Protein AF-A0A2G5JZX7-F1 (afdb_monomer_lite)

Foldseek 3Di:
DDDDDDDDDDDDDDDDPPPPPPPPPPPPPPDDKDKDKDKDWAFPVVCCVPVVPRHTDIDIDIDIDPPDDVVNVVVVLVVCCVVCVVVVHHSDDPPRDPPPDPDDDDPPDDDDDDPPPPPPPPQLVPDDDDDLLQVLEPFPAEEEDQQPADFPPPPPSCLSVVLVVLLVVVCVVLVGHYDDPVVLVVGAFSWYKYKYKDQDDPVRQKIKIKIFIWGWDADSVHRVDIDTDTSHMDMDMHDPVCNPQGPSNRVVVRSVVVSVSSCVSHVNDD

Organism: NCBI:txid1889778

Radius of gyration: 34.22 Å; chains: 1; bounding box: 104×75×94 Å

Structure (mmCIF, N/CA/C/O backbone):
data_AF-A0A2G5JZX7-F1
#
_entry.id   AF-A0A2G5JZX7-F1
#
loop_
_atom_site.group_PDB
_atom_site.id
_atom_site.type_symbol
_atom_site.label_atom_id
_atom_site.label_alt_id
_atom_site.label_comp_id
_atom_site.label_asym_id
_atom_site.label_entity_id
_atom_site.label_seq_id
_atom_site.pdbx_PDB_ins_code
_atom_site.Cartn_x
_atom_site.Cartn_y
_atom_site.Cartn_z
_atom_site.occupancy
_atom_site.B_iso_or_equiv
_atom_site.auth_seq_id
_atom_site.auth_comp_id
_atom_site.auth_asym_id
_atom_site.auth_atom_id
_atom_site.pdbx_PDB_model_num
ATOM 1 N N . MET A 1 1 ? -62.233 -50.745 29.155 1.00 38.72 1 MET A N 1
ATOM 2 C CA . MET A 1 1 ? -61.370 -51.870 29.580 1.00 38.72 1 MET A CA 1
ATOM 3 C C . MET A 1 1 ? -60.745 -52.483 28.330 1.00 38.72 1 MET A C 1
ATOM 5 O O . MET A 1 1 ? -61.509 -52.829 27.445 1.00 38.72 1 MET A O 1
ATOM 9 N N . GLY A 1 2 ? -59.402 -52.550 28.268 1.00 38.69 2 GLY A N 1
ATOM 10 C CA . GLY A 1 2 ? -58.569 -53.128 27.183 1.00 38.69 2 GLY A CA 1
ATOM 11 C C . GLY A 1 2 ? -58.472 -52.233 25.939 1.00 38.69 2 GLY A C 1
ATOM 12 O O . GLY A 1 2 ? -59.460 -52.092 25.241 1.00 38.69 2 GLY A O 1
ATOM 13 N N . LEU A 1 3 ? -57.415 -51.474 25.620 1.00 41.97 3 LEU A N 1
ATOM 14 C CA . LEU A 1 3 ? -55.948 -51.619 25.689 1.00 41.97 3 LEU A CA 1
ATOM 15 C C . LEU A 1 3 ? -55.377 -52.697 24.754 1.00 41.97 3 LEU A C 1
ATOM 17 O O . LEU A 1 3 ? -55.324 -53.861 25.129 1.00 41.97 3 LEU A O 1
ATOM 21 N N . THR A 1 4 ? -54.963 -52.282 23.548 1.00 40.34 4 THR A N 1
ATOM 22 C CA . THR A 1 4 ? -53.947 -52.867 22.629 1.00 40.34 4 THR A CA 1
ATOM 23 C C . THR A 1 4 ? -54.068 -52.131 21.277 1.00 40.34 4 THR A C 1
ATOM 25 O O . THR A 1 4 ? -55.171 -51.806 20.869 1.00 40.34 4 THR A O 1
ATOM 28 N N . LEU A 1 5 ? -53.047 -51.800 20.486 1.00 41.41 5 LEU A N 1
ATOM 29 C CA . LEU A 1 5 ? -51.597 -51.803 20.624 1.00 41.41 5 LEU A CA 1
ATOM 30 C C . LEU A 1 5 ? -51.043 -50.939 19.462 1.00 41.41 5 LEU A C 1
ATOM 32 O O . LEU A 1 5 ? -51.438 -51.096 18.311 1.00 41.41 5 LEU A O 1
ATOM 36 N N . LEU A 1 6 ? -50.141 -50.028 19.813 1.00 44.75 6 LEU A N 1
ATOM 37 C CA . LEU A 1 6 ? -49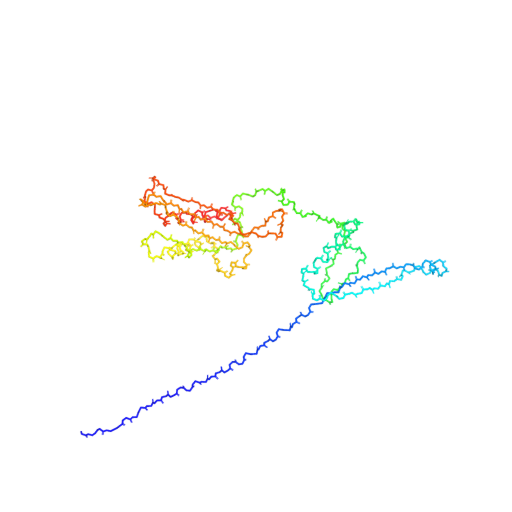.023 -49.449 19.058 1.00 44.75 6 LEU A CA 1
ATOM 38 C C . LEU A 1 6 ? -48.755 -49.964 17.613 1.00 44.75 6 LEU A C 1
ATOM 40 O O . LEU A 1 6 ? -48.405 -51.127 17.418 1.00 44.75 6 LEU A O 1
ATOM 44 N N . LYS A 1 7 ? -48.723 -49.056 16.623 1.00 40.97 7 LYS A N 1
ATOM 45 C CA . LYS A 1 7 ? -47.862 -49.184 15.426 1.00 40.97 7 LYS A CA 1
ATOM 46 C C . LYS A 1 7 ? -47.148 -47.860 15.143 1.00 40.97 7 LYS A C 1
ATOM 48 O O . LYS A 1 7 ? -47.689 -46.944 14.535 1.00 40.97 7 LYS A O 1
ATOM 53 N N . LEU A 1 8 ? -45.916 -47.800 15.635 1.00 43.38 8 LEU A N 1
ATOM 54 C CA . LEU A 1 8 ? -44.914 -46.773 15.385 1.00 43.38 8 LEU A CA 1
ATOM 55 C C . LEU A 1 8 ? -44.320 -47.018 13.984 1.00 43.38 8 LEU A C 1
ATOM 57 O O . LEU A 1 8 ? -43.683 -48.046 13.760 1.00 43.38 8 LEU A O 1
ATOM 61 N N . ILE A 1 9 ? -44.549 -46.116 13.027 1.00 49.56 9 ILE A N 1
ATOM 62 C CA . ILE A 1 9 ? -43.923 -46.182 11.697 1.00 49.56 9 ILE A CA 1
ATOM 63 C C . ILE A 1 9 ? -42.613 -45.393 11.758 1.00 49.56 9 ILE A C 1
ATOM 65 O O . ILE A 1 9 ? -42.601 -44.168 11.674 1.00 49.56 9 ILE A O 1
ATOM 69 N N . ILE A 1 10 ? -41.506 -46.115 11.919 1.00 45.38 10 ILE A N 1
ATOM 70 C CA . ILE A 1 10 ? -40.146 -45.597 11.760 1.00 45.38 10 ILE A CA 1
ATOM 71 C C . ILE A 1 10 ? -39.878 -45.477 10.255 1.00 45.38 10 ILE A C 1
ATOM 73 O O . ILE A 1 10 ? -39.753 -46.482 9.557 1.00 45.38 10 ILE A O 1
ATOM 77 N N . ARG A 1 11 ? -39.800 -44.248 9.734 1.00 46.69 11 ARG A N 1
ATOM 78 C CA . ARG A 1 11 ? -39.238 -43.984 8.402 1.00 46.69 11 ARG A CA 1
ATOM 79 C C . ARG A 1 11 ? -37.716 -43.940 8.522 1.00 46.69 11 ARG A C 1
ATOM 81 O O . ARG A 1 11 ? -37.153 -42.943 8.960 1.00 46.69 11 ARG A O 1
ATOM 88 N N . VAL A 1 12 ? -37.066 -45.033 8.135 1.00 45.09 12 VAL A N 1
ATOM 89 C CA . VAL A 1 12 ? -35.621 -45.088 7.894 1.00 45.09 12 VAL A CA 1
ATOM 90 C C . VAL A 1 12 ? -35.335 -44.303 6.612 1.00 45.09 12 VAL A C 1
ATOM 92 O O . VAL A 1 12 ? -35.710 -44.730 5.523 1.00 45.09 12 VAL A O 1
ATOM 95 N N . VAL A 1 13 ? -34.701 -43.138 6.740 1.00 52.41 13 VAL A N 1
ATOM 96 C CA . VAL A 1 13 ? -34.116 -42.414 5.606 1.00 52.41 13 VAL A CA 1
ATOM 97 C C . VAL A 1 13 ? -32.751 -43.044 5.343 1.00 52.41 13 VAL A C 1
ATOM 99 O O . VAL A 1 13 ? -31.805 -42.840 6.100 1.00 52.41 13 VAL A O 1
ATOM 102 N N . ILE A 1 14 ? -32.672 -43.871 4.302 1.00 53.44 14 ILE A N 1
ATOM 103 C CA . ILE A 1 14 ? -31.417 -44.446 3.813 1.00 53.44 14 ILE A CA 1
ATOM 104 C C . ILE A 1 14 ? -30.626 -43.312 3.157 1.00 53.44 14 ILE A C 1
ATOM 106 O O . ILE A 1 14 ? -31.021 -42.783 2.119 1.00 53.44 14 ILE A O 1
ATOM 110 N N . GLY A 1 15 ? -29.523 -42.925 3.797 1.00 42.56 15 GLY A N 1
ATOM 111 C CA . GLY A 1 15 ? -28.541 -42.004 3.243 1.00 42.56 15 GLY A CA 1
ATOM 112 C C . GLY A 1 15 ? -27.861 -42.621 2.025 1.00 42.56 15 GLY A C 1
ATOM 113 O O . GLY A 1 15 ? -27.106 -43.583 2.146 1.00 42.56 15 GLY A O 1
ATOM 114 N N . GLY A 1 16 ? -28.130 -42.058 0.849 1.00 45.25 16 GLY A N 1
ATOM 115 C CA . GLY A 1 16 ? -27.340 -42.301 -0.349 1.00 45.25 16 GLY A CA 1
ATOM 116 C C . GLY A 1 16 ? -26.002 -41.583 -0.218 1.00 45.25 16 GLY A C 1
ATOM 117 O O . GLY A 1 16 ? -25.929 -40.366 -0.366 1.00 45.25 16 GLY A O 1
ATOM 118 N N . ILE A 1 17 ? -24.947 -42.339 0.078 1.00 53.12 17 ILE A N 1
ATOM 119 C CA . ILE A 1 17 ? -23.563 -41.877 -0.023 1.00 53.12 17 ILE A CA 1
ATOM 120 C C . ILE A 1 17 ? -23.271 -41.694 -1.515 1.00 53.12 17 ILE A C 1
ATOM 122 O O . ILE A 1 17 ? -22.991 -42.653 -2.232 1.00 53.12 17 ILE A O 1
ATOM 126 N N . PHE A 1 18 ? -23.378 -40.458 -1.995 1.00 51.16 18 PHE A N 1
ATOM 127 C CA . PHE A 1 18 ? -22.861 -40.067 -3.300 1.00 51.16 18 PHE A CA 1
ATOM 128 C C . PHE A 1 18 ? -21.335 -39.981 -3.165 1.00 51.16 18 PHE A C 1
ATOM 130 O O . PHE A 1 18 ? -20.793 -38.996 -2.665 1.00 51.16 18 PHE A O 1
ATOM 137 N N . LEU A 1 19 ? -20.634 -41.053 -3.547 1.00 47.72 19 LEU A N 1
ATOM 138 C CA . LEU A 1 19 ? -19.190 -41.009 -3.762 1.00 47.72 19 LEU A CA 1
ATOM 139 C C . LEU A 1 19 ? -18.919 -40.083 -4.956 1.00 47.72 19 LEU A C 1
ATOM 141 O O . LEU A 1 19 ? -18.956 -40.507 -6.108 1.00 47.72 19 LEU A O 1
ATOM 145 N N . CYS A 1 20 ? -18.644 -38.810 -4.676 1.00 48.41 20 CYS A N 1
ATOM 146 C CA . CYS A 1 20 ? -17.943 -37.935 -5.609 1.00 48.41 20 CYS A CA 1
ATOM 147 C C . CYS A 1 20 ? -16.527 -38.490 -5.796 1.00 48.41 20 CYS A C 1
ATOM 149 O O . CYS A 1 20 ? -15.619 -38.189 -5.022 1.00 48.41 20 CYS A O 1
ATOM 151 N N . THR A 1 21 ? -16.329 -39.320 -6.818 1.00 58.94 21 THR A N 1
ATOM 152 C CA . THR A 1 21 ? -14.995 -39.617 -7.334 1.00 58.94 21 THR A CA 1
ATOM 153 C C . THR A 1 21 ? -14.437 -38.329 -7.924 1.00 58.94 21 THR A C 1
ATOM 155 O O . THR A 1 21 ? -14.801 -37.929 -9.030 1.00 58.94 21 THR A O 1
ATOM 158 N N . ALA A 1 22 ? -13.590 -37.648 -7.156 1.00 55.16 22 ALA A N 1
ATOM 159 C CA . ALA A 1 22 ? -12.777 -36.555 -7.651 1.00 55.16 22 ALA A CA 1
ATOM 160 C C . ALA A 1 22 ? -11.874 -37.105 -8.763 1.00 55.16 22 ALA A C 1
ATOM 162 O O . ALA A 1 22 ? -10.918 -37.835 -8.499 1.00 55.16 22 ALA A O 1
ATOM 163 N N . PHE A 1 23 ? -12.189 -36.783 -10.015 1.00 55.75 23 PHE A N 1
ATOM 164 C CA . PHE A 1 23 ? -11.227 -36.916 -11.096 1.00 55.75 23 PHE A CA 1
ATOM 165 C C . PHE A 1 23 ? -10.135 -35.885 -10.825 1.00 55.75 23 PHE A C 1
ATOM 167 O O . PHE A 1 23 ? -10.332 -34.691 -11.035 1.00 55.75 23 PHE A O 1
ATOM 174 N N . ALA A 1 24 ? -9.000 -36.344 -10.301 1.00 53.56 24 ALA A N 1
ATOM 175 C CA . ALA A 1 24 ? -7.784 -35.556 -10.302 1.00 53.56 24 ALA A CA 1
ATOM 176 C C . ALA A 1 24 ? -7.433 -35.287 -11.769 1.00 53.56 24 ALA A C 1
ATOM 178 O O . ALA A 1 24 ? -6.924 -36.163 -12.469 1.00 53.56 24 ALA A O 1
ATOM 179 N N . THR A 1 25 ? -7.750 -34.090 -12.256 1.00 55.84 25 THR A N 1
ATOM 180 C CA . THR A 1 25 ? -7.138 -33.541 -13.461 1.00 55.84 25 THR A CA 1
ATOM 181 C C . THR A 1 25 ? -5.636 -33.535 -13.218 1.00 55.84 25 THR A C 1
ATOM 183 O O . THR A 1 25 ? -5.124 -32.683 -12.494 1.00 55.84 25 THR A O 1
ATOM 186 N N . GLN A 1 26 ? -4.937 -34.532 -13.764 1.00 53.84 26 GLN A N 1
ATOM 187 C CA . GLN A 1 26 ? -3.488 -34.499 -13.887 1.00 53.84 26 GLN A CA 1
ATOM 188 C C . GLN A 1 26 ? -3.170 -33.266 -14.726 1.00 53.84 26 GLN A C 1
ATOM 190 O O . GLN A 1 26 ? -3.395 -33.261 -15.936 1.00 53.84 26 GLN A O 1
ATOM 195 N N . ALA A 1 27 ? -2.720 -32.200 -14.063 1.00 49.50 27 ALA A N 1
ATOM 196 C CA . ALA A 1 27 ? -2.104 -31.073 -14.733 1.00 49.50 27 ALA A CA 1
ATOM 197 C C . ALA A 1 27 ? -1.034 -31.657 -15.658 1.00 49.50 27 ALA A C 1
ATOM 199 O O . ALA A 1 27 ? -0.138 -32.369 -15.195 1.00 49.50 27 ALA A O 1
ATOM 200 N N . GLN A 1 28 ? -1.186 -31.450 -16.968 1.00 54.06 28 GLN A N 1
ATOM 201 C CA . GLN A 1 28 ? -0.139 -31.816 -17.905 1.00 54.06 28 GLN A CA 1
ATOM 202 C C . GLN A 1 28 ? 1.102 -31.054 -17.464 1.00 54.06 28 GLN A C 1
ATOM 204 O O . GLN A 1 28 ? 1.097 -29.828 -17.405 1.00 54.06 28 GLN A O 1
ATOM 209 N N . ASN A 1 29 ? 2.115 -31.801 -17.040 1.00 61.59 29 ASN A N 1
ATOM 210 C CA . ASN A 1 29 ? 3.351 -31.239 -16.541 1.00 61.59 29 ASN A CA 1
ATOM 211 C C . ASN A 1 29 ? 4.030 -30.559 -17.737 1.00 61.59 29 ASN A C 1
ATOM 213 O O . ASN A 1 29 ? 4.594 -31.241 -18.595 1.00 61.59 29 ASN A O 1
ATOM 217 N N . GLU A 1 30 ? 3.870 -29.242 -17.867 1.00 63.06 30 GLU A N 1
ATOM 218 C CA . GLU A 1 30 ? 4.484 -28.473 -18.946 1.00 63.06 30 GLU A CA 1
ATOM 219 C C . GLU A 1 30 ? 6.003 -28.570 -18.806 1.00 63.06 30 GLU A C 1
ATOM 221 O O . GLU A 1 30 ? 6.617 -27.992 -17.910 1.00 63.06 30 GLU A O 1
ATOM 226 N N . THR A 1 31 ? 6.635 -29.342 -19.689 1.00 67.75 31 THR A N 1
ATOM 227 C CA . THR A 1 31 ? 8.092 -29.438 -19.723 1.00 67.75 31 THR A CA 1
ATOM 228 C C . THR A 1 31 ? 8.649 -28.264 -20.520 1.00 67.75 31 THR A C 1
ATOM 230 O O . THR A 1 31 ? 8.706 -28.316 -21.752 1.00 67.75 31 THR A O 1
ATOM 233 N N . ASN A 1 32 ? 9.079 -27.214 -19.825 1.00 66.19 32 ASN A N 1
ATOM 234 C CA . ASN A 1 32 ? 9.793 -26.095 -20.435 1.00 66.19 32 ASN A CA 1
ATOM 235 C C . ASN A 1 32 ? 11.202 -26.535 -20.857 1.00 66.19 32 ASN A C 1
ATOM 237 O O . ASN A 1 32 ? 11.967 -27.069 -20.053 1.00 66.19 32 ASN A O 1
ATOM 241 N N . ARG A 1 33 ? 11.552 -26.327 -22.131 1.00 75.56 33 ARG A N 1
ATOM 242 C CA . ARG A 1 33 ? 12.888 -26.615 -22.677 1.00 75.56 33 ARG A CA 1
ATOM 243 C C . ARG A 1 33 ? 13.506 -25.333 -23.205 1.00 75.56 33 ARG A C 1
ATOM 245 O O . ARG A 1 33 ? 12.880 -24.628 -23.989 1.00 75.56 33 ARG A O 1
ATOM 252 N N . PHE A 1 34 ? 14.750 -25.076 -22.826 1.00 77.19 34 PHE A N 1
ATOM 253 C CA . PHE A 1 34 ? 15.505 -23.916 -23.275 1.00 77.19 34 PHE A CA 1
ATOM 254 C C . PHE A 1 34 ? 16.744 -24.381 -24.032 1.00 77.19 34 PHE A C 1
ATOM 256 O O . PHE A 1 34 ? 17.550 -25.150 -23.508 1.00 77.19 34 PHE A O 1
ATOM 263 N N . TRP A 1 35 ? 16.897 -23.912 -25.267 1.00 78.81 35 TRP A N 1
ATOM 264 C CA . TRP A 1 35 ? 18.016 -24.266 -26.131 1.00 78.81 35 TRP A CA 1
ATOM 265 C C . TRP A 1 35 ? 18.875 -23.037 -26.388 1.00 78.81 35 TRP A C 1
ATOM 267 O O . TRP A 1 35 ? 18.369 -22.001 -26.810 1.00 78.81 35 TRP A O 1
ATOM 277 N N . LEU A 1 36 ? 20.181 -23.175 -26.183 1.00 80.69 36 LEU A N 1
ATOM 278 C CA . LEU A 1 36 ? 21.163 -22.192 -26.615 1.00 80.69 36 LEU A CA 1
ATOM 279 C C . LEU A 1 36 ? 21.769 -22.662 -27.936 1.00 80.69 36 LEU A C 1
ATOM 281 O O . LEU A 1 36 ? 22.349 -23.748 -28.007 1.00 80.69 36 LEU A O 1
ATOM 285 N N . MET A 1 37 ? 21.620 -21.853 -28.982 1.00 81.62 37 MET A N 1
ATOM 286 C CA . MET A 1 37 ? 22.207 -22.106 -30.295 1.00 81.62 37 MET A CA 1
ATOM 287 C C . MET A 1 37 ? 23.345 -21.122 -30.541 1.00 81.62 37 MET A C 1
ATOM 289 O O . MET A 1 37 ? 23.169 -19.915 -30.411 1.00 81.62 37 MET A O 1
ATOM 293 N N . TRP A 1 38 ? 24.509 -21.646 -30.909 1.00 79.81 38 TRP A N 1
ATOM 294 C CA . TRP A 1 38 ? 25.674 -20.861 -31.287 1.00 79.81 38 TRP A CA 1
ATOM 295 C C . TRP A 1 38 ? 26.058 -21.169 -32.734 1.00 79.81 38 TRP A C 1
ATOM 297 O O . TRP A 1 38 ? 26.394 -22.307 -33.060 1.00 79.81 38 TRP A O 1
ATOM 307 N N . GLU A 1 39 ? 26.010 -20.154 -33.594 1.00 84.38 39 GLU A N 1
ATOM 308 C CA . GLU A 1 39 ? 26.503 -20.216 -34.970 1.00 84.38 39 GLU A CA 1
ATOM 309 C C . GLU A 1 39 ? 27.981 -19.802 -35.024 1.00 84.38 39 GLU A C 1
ATOM 311 O O . GLU A 1 39 ? 28.381 -18.764 -34.493 1.00 84.38 39 GLU A O 1
ATOM 316 N N . GLN A 1 40 ? 28.801 -20.614 -35.685 1.00 83.19 40 GLN A N 1
ATOM 317 C CA . GLN A 1 40 ? 30.166 -20.272 -36.060 1.00 83.19 40 GLN A CA 1
ATOM 318 C C . GLN A 1 40 ? 30.246 -20.165 -37.581 1.00 83.19 40 GLN A C 1
ATOM 320 O O . GLN A 1 40 ? 29.949 -21.118 -38.295 1.00 83.19 40 GLN A O 1
ATOM 325 N N . SER A 1 41 ? 30.689 -19.012 -38.072 1.00 87.50 41 SER A N 1
ATOM 326 C CA . SER A 1 41 ? 30.913 -18.759 -39.494 1.00 87.50 41 SER A CA 1
ATOM 327 C C . SER A 1 41 ? 32.413 -18.711 -39.770 1.00 87.50 41 SER A C 1
ATOM 329 O O . SER A 1 41 ? 33.149 -17.997 -39.084 1.00 87.50 41 SER A O 1
ATOM 331 N N . ARG A 1 42 ? 32.893 -19.504 -40.733 1.00 86.94 42 ARG A N 1
ATOM 332 C CA . ARG A 1 42 ? 34.301 -19.514 -41.157 1.00 86.94 42 ARG A CA 1
ATOM 333 C C . ARG A 1 42 ? 34.395 -19.460 -42.673 1.00 86.94 42 ARG A C 1
ATOM 335 O O . ARG A 1 42 ? 33.724 -20.219 -43.366 1.00 86.94 42 ARG A O 1
ATOM 342 N N . ILE A 1 43 ? 35.277 -18.604 -43.178 1.00 87.94 43 ILE A N 1
ATOM 343 C CA . ILE A 1 43 ? 35.639 -18.579 -44.596 1.00 87.94 43 ILE A CA 1
ATOM 344 C C . ILE A 1 43 ? 36.837 -19.504 -44.782 1.00 87.94 43 ILE A C 1
ATOM 346 O O . ILE A 1 43 ? 37.848 -19.387 -44.085 1.00 87.94 43 ILE A O 1
ATOM 350 N N . ASP A 1 44 ? 36.713 -20.439 -45.713 1.00 88.81 44 ASP A N 1
ATOM 351 C CA . ASP A 1 44 ? 37.811 -21.297 -46.132 1.00 88.81 44 ASP A CA 1
ATOM 352 C C . ASP A 1 44 ? 38.708 -20.501 -47.085 1.00 88.81 44 ASP A C 1
ATOM 354 O O . ASP A 1 44 ? 38.452 -20.427 -48.285 1.00 88.81 44 ASP A O 1
ATOM 358 N N . LEU A 1 45 ? 39.718 -19.819 -46.534 1.00 88.69 45 LEU A N 1
ATOM 359 C CA . LEU A 1 45 ? 40.571 -18.915 -47.312 1.00 88.69 45 LEU A CA 1
ATOM 360 C C . LEU A 1 45 ? 41.253 -19.614 -48.496 1.00 88.69 45 LEU A C 1
ATOM 362 O O . LEU A 1 45 ? 41.418 -18.991 -49.540 1.00 88.69 45 LEU A O 1
ATOM 366 N N . ALA A 1 46 ? 41.625 -20.889 -48.355 1.00 89.19 46 ALA A N 1
ATOM 367 C CA . ALA A 1 46 ? 42.267 -21.636 -49.432 1.00 89.19 46 ALA A CA 1
ATOM 368 C C . ALA A 1 46 ? 41.289 -21.893 -50.589 1.00 89.19 46 ALA A C 1
ATOM 370 O O . ALA A 1 46 ? 41.614 -21.586 -51.735 1.00 89.19 46 ALA A O 1
ATOM 371 N N . ALA A 1 47 ? 40.078 -22.373 -50.288 1.00 83.62 47 ALA A N 1
ATOM 372 C CA . ALA A 1 47 ? 39.032 -22.591 -51.293 1.00 83.62 47 ALA A CA 1
ATOM 373 C C . ALA A 1 47 ? 38.528 -21.275 -51.919 1.00 83.62 47 ALA A C 1
ATOM 375 O O . ALA A 1 47 ? 38.242 -21.218 -53.112 1.00 83.62 47 ALA A O 1
ATOM 376 N N . CYS A 1 48 ? 38.477 -20.190 -51.143 1.00 87.50 48 CYS A N 1
ATOM 377 C CA . CYS A 1 48 ? 38.109 -18.863 -51.639 1.00 87.50 48 CYS A CA 1
ATOM 378 C C . CYS A 1 48 ? 39.131 -18.325 -52.653 1.00 87.50 48 CYS A C 1
ATOM 380 O O . CYS A 1 48 ? 38.743 -17.817 -53.702 1.00 87.50 48 CYS A O 1
ATOM 382 N N . LEU A 1 49 ? 40.432 -18.471 -52.374 1.00 91.62 49 LEU A N 1
ATOM 383 C CA . LEU A 1 49 ? 41.493 -17.976 -53.257 1.00 91.62 49 LEU A CA 1
ATOM 384 C C . LEU A 1 49 ? 41.695 -18.841 -54.510 1.00 91.62 49 LEU A C 1
ATOM 386 O O . LEU A 1 49 ? 42.021 -18.292 -55.560 1.00 91.62 49 LEU A O 1
ATOM 390 N N . HIS A 1 50 ? 41.528 -20.164 -54.414 1.00 90.75 50 HIS A N 1
ATOM 391 C CA . HIS A 1 50 ? 41.760 -21.079 -55.539 1.00 90.75 50 HIS A CA 1
ATOM 392 C C . HIS A 1 50 ? 40.522 -21.319 -56.406 1.00 90.75 50 HIS A C 1
ATOM 394 O O . HIS A 1 50 ? 40.632 -21.290 -57.630 1.00 90.75 50 HIS A O 1
ATOM 400 N N . ASP A 1 51 ? 39.358 -21.515 -55.786 1.00 86.12 51 ASP A N 1
ATOM 401 C CA . ASP A 1 51 ? 38.141 -21.966 -56.473 1.00 86.12 51 ASP A CA 1
ATOM 402 C C . ASP A 1 51 ? 37.069 -20.866 -56.556 1.00 86.12 51 ASP A C 1
ATOM 404 O O . ASP A 1 51 ? 35.972 -21.094 -57.064 1.00 86.12 51 ASP A O 1
ATOM 408 N N . GLY A 1 52 ? 37.357 -19.667 -56.032 1.00 86.31 52 GLY A N 1
ATOM 409 C CA . GLY A 1 52 ? 36.400 -18.559 -55.956 1.00 86.31 52 GLY A CA 1
ATOM 410 C C . GLY A 1 52 ? 35.243 -18.804 -54.979 1.00 86.31 52 GLY A C 1
ATOM 411 O O . GLY A 1 52 ? 34.285 -18.032 -54.951 1.00 86.31 52 GLY A O 1
ATOM 412 N N . LEU A 1 53 ? 35.312 -19.865 -54.168 1.00 82.06 53 LEU A N 1
ATOM 413 C CA . LEU A 1 53 ? 34.272 -20.255 -53.216 1.00 82.06 53 LEU A CA 1
ATOM 414 C C . LEU A 1 53 ? 34.479 -19.540 -51.877 1.00 82.06 53 LEU A C 1
ATOM 416 O O . LEU A 1 53 ? 34.962 -20.115 -50.903 1.00 82.06 53 LEU A O 1
ATOM 420 N N . CYS A 1 54 ? 34.132 -18.256 -51.845 1.00 86.69 54 CYS A N 1
ATOM 421 C CA . CYS A 1 54 ? 34.281 -17.400 -50.665 1.00 86.69 54 CYS A CA 1
ATOM 422 C C . CYS A 1 54 ? 33.069 -17.416 -49.726 1.00 86.69 54 CYS A C 1
ATOM 424 O O . CYS A 1 54 ? 33.045 -16.675 -48.741 1.00 86.69 54 CYS A O 1
ATOM 426 N N . ASP A 1 55 ? 32.080 -18.265 -50.011 1.00 88.31 55 ASP A N 1
ATOM 427 C CA . ASP A 1 55 ? 30.898 -18.393 -49.173 1.00 88.31 55 ASP A CA 1
ATOM 428 C C . ASP A 1 55 ? 31.283 -18.934 -47.786 1.00 88.31 55 ASP A C 1
ATOM 430 O O . ASP A 1 55 ? 31.956 -19.968 -47.671 1.00 88.31 55 ASP A O 1
ATOM 434 N N . PRO A 1 56 ? 30.872 -18.256 -46.701 1.00 86.19 56 PRO A N 1
ATOM 435 C CA . PRO A 1 56 ? 31.189 -18.700 -45.357 1.00 86.19 56 PRO A CA 1
ATOM 436 C C . PRO A 1 56 ? 30.519 -20.043 -45.050 1.00 86.19 56 PRO A C 1
ATOM 438 O O . PRO A 1 56 ? 29.296 -20.185 -45.122 1.00 86.19 56 PRO A O 1
ATOM 441 N N . LYS A 1 57 ? 31.320 -21.022 -44.619 1.00 87.06 57 LYS A N 1
ATOM 442 C CA . LYS A 1 57 ? 30.822 -22.278 -44.054 1.00 87.06 57 LYS A CA 1
ATOM 443 C C . LYS A 1 57 ? 30.320 -22.002 -42.639 1.00 87.06 57 LYS A C 1
ATOM 445 O O . LYS A 1 57 ? 31.078 -21.548 -41.778 1.00 87.06 57 LYS A O 1
ATOM 450 N N . ARG A 1 58 ? 29.040 -22.287 -42.404 1.00 86.00 58 ARG A N 1
ATOM 451 C CA . ARG A 1 58 ? 28.370 -22.109 -41.111 1.00 86.00 58 ARG A CA 1
ATOM 452 C C . ARG A 1 58 ? 28.259 -23.450 -40.396 1.00 86.00 58 ARG A C 1
ATOM 454 O O . ARG A 1 58 ? 27.878 -24.448 -41.006 1.00 86.00 58 ARG A O 1
ATOM 461 N N . SER A 1 59 ? 28.574 -23.481 -39.109 1.00 83.12 59 SER A N 1
ATOM 462 C CA . SER A 1 59 ? 28.307 -24.616 -38.229 1.00 83.12 59 SER A CA 1
ATOM 463 C C . SER A 1 59 ? 27.504 -24.161 -37.017 1.00 83.12 59 SER A C 1
ATOM 465 O O . SER A 1 59 ? 27.678 -23.050 -36.521 1.00 83.12 59 SER A O 1
ATOM 467 N N . PHE A 1 60 ? 26.608 -25.022 -36.542 1.00 82.44 60 PHE A N 1
ATOM 468 C CA . PHE A 1 60 ? 25.711 -24.720 -35.432 1.00 82.44 60 PHE A CA 1
ATOM 469 C C . PHE A 1 60 ? 25.989 -25.680 -34.280 1.00 82.44 60 PHE A C 1
ATOM 471 O O . PHE A 1 60 ? 26.051 -26.894 -34.472 1.00 82.44 60 PHE A O 1
ATOM 478 N N . VAL A 1 61 ? 26.150 -25.134 -33.078 1.00 82.19 61 VAL A N 1
ATOM 479 C CA . VAL A 1 61 ? 26.237 -25.900 -31.834 1.00 82.19 61 VAL A CA 1
ATOM 480 C C . VAL A 1 61 ? 25.003 -25.582 -31.006 1.00 82.19 61 VAL A C 1
ATOM 482 O O . VAL A 1 61 ? 24.813 -24.447 -30.578 1.00 82.19 61 VAL A O 1
ATOM 485 N N . THR A 1 62 ? 24.168 -26.587 -30.767 1.00 82.31 62 THR A N 1
ATOM 486 C CA . THR A 1 62 ? 22.973 -26.470 -29.924 1.00 82.31 62 THR A CA 1
ATOM 487 C C . THR A 1 62 ? 23.206 -27.161 -28.588 1.00 82.31 62 THR A C 1
ATOM 489 O O . THR A 1 62 ? 23.614 -28.323 -28.561 1.00 82.31 62 THR A O 1
ATOM 492 N N . ARG A 1 63 ? 22.919 -26.482 -27.475 1.00 80.75 63 ARG A N 1
ATOM 493 C CA . ARG A 1 63 ? 22.919 -27.081 -26.135 1.00 80.75 63 ARG A CA 1
ATOM 494 C C . ARG A 1 63 ? 21.566 -26.894 -25.462 1.00 80.75 63 ARG A C 1
ATOM 496 O O . ARG A 1 63 ? 21.064 -25.776 -25.392 1.00 80.75 63 ARG A O 1
ATOM 503 N N . LEU A 1 64 ? 21.003 -27.989 -24.959 1.00 83.00 64 LEU A N 1
ATOM 504 C CA . LEU A 1 64 ? 19.861 -27.947 -24.054 1.00 83.00 64 LEU A CA 1
ATOM 505 C C . LEU A 1 64 ? 20.351 -27.463 -22.688 1.00 83.00 64 LEU A C 1
ATOM 507 O O . LEU A 1 64 ? 21.349 -27.970 -22.176 1.00 83.00 64 LEU A O 1
ATOM 511 N N . ILE A 1 65 ? 19.651 -26.497 -22.106 1.00 80.06 65 ILE A N 1
ATOM 512 C CA . ILE A 1 65 ? 19.783 -26.189 -20.687 1.00 80.06 65 ILE A CA 1
ATOM 513 C C . ILE A 1 65 ? 18.729 -27.029 -19.977 1.00 80.06 65 ILE A C 1
ATOM 515 O O . ILE A 1 65 ? 17.531 -26.804 -20.150 1.00 80.06 65 ILE A O 1
ATOM 519 N N . GLU A 1 66 ? 19.189 -28.047 -19.256 1.00 74.62 66 GLU A N 1
ATOM 520 C CA . GLU A 1 66 ? 18.339 -28.899 -18.428 1.00 74.62 66 GLU A CA 1
ATOM 521 C C . GLU A 1 66 ? 17.814 -28.074 -17.246 1.00 74.62 66 GLU A C 1
ATOM 523 O O . GLU A 1 66 ? 18.567 -27.312 -16.641 1.00 74.62 66 GLU A O 1
ATOM 528 N N . GLU A 1 67 ? 16.514 -28.194 -16.967 1.00 74.88 67 GLU A N 1
ATOM 529 C CA . GLU A 1 67 ? 15.816 -27.452 -15.904 1.00 74.88 67 GLU A CA 1
ATOM 530 C C . GLU A 1 67 ? 15.988 -25.920 -15.987 1.00 74.88 67 GLU A C 1
ATOM 532 O O . GLU A 1 67 ? 16.470 -25.279 -15.049 1.00 74.88 67 GLU A O 1
ATOM 537 N N . PRO A 1 68 ? 15.607 -25.290 -17.112 1.00 70.81 68 PRO A N 1
ATOM 538 C CA . PRO A 1 68 ? 15.686 -23.848 -17.226 1.00 70.81 68 PRO A CA 1
ATOM 539 C C . PRO A 1 68 ? 14.558 -23.229 -16.403 1.00 70.81 68 PRO A C 1
ATOM 541 O O . PRO A 1 68 ? 13.423 -23.110 -16.865 1.00 70.81 68 PRO A O 1
ATOM 544 N N . ASP A 1 69 ? 14.861 -22.826 -15.173 1.00 78.94 69 ASP A N 1
ATOM 545 C CA . ASP A 1 69 ? 14.014 -21.855 -14.498 1.00 78.94 69 ASP A CA 1
ATOM 546 C C . ASP A 1 69 ? 14.198 -20.467 -15.146 1.00 78.94 69 ASP A C 1
ATOM 548 O O . ASP A 1 69 ? 15.214 -20.164 -15.791 1.00 78.94 69 ASP A O 1
ATOM 552 N N . SER A 1 70 ? 13.177 -19.619 -15.024 1.00 69.81 70 SER A N 1
ATOM 553 C CA . SER A 1 70 ? 13.169 -18.291 -15.640 1.00 69.81 70 SER A CA 1
ATOM 554 C C . SER A 1 70 ? 14.306 -17.401 -15.130 1.00 69.81 70 SER A C 1
ATOM 556 O O . SER A 1 70 ? 14.839 -16.605 -15.902 1.00 69.81 70 SER A O 1
ATOM 558 N N . ALA A 1 71 ? 14.729 -17.565 -13.874 1.00 72.62 71 ALA A N 1
ATOM 559 C CA . ALA A 1 71 ? 15.815 -16.791 -13.285 1.00 72.62 71 ALA A CA 1
ATOM 560 C C . ALA A 1 71 ? 17.180 -17.187 -13.873 1.00 72.62 71 ALA A C 1
ATOM 562 O O . ALA A 1 71 ? 18.016 -16.329 -14.160 1.00 72.62 71 ALA A O 1
ATOM 563 N N . ARG A 1 72 ? 17.400 -18.480 -14.115 1.00 72.81 72 ARG A N 1
ATOM 564 C CA . ARG A 1 72 ? 18.622 -19.027 -14.702 1.00 72.81 72 ARG A CA 1
ATOM 565 C C . ARG A 1 72 ? 18.720 -18.729 -16.192 1.00 72.81 72 ARG A C 1
ATOM 567 O O . ARG A 1 72 ? 19.809 -18.436 -16.672 1.00 72.81 72 ARG A O 1
ATOM 574 N N . ALA A 1 73 ? 17.607 -18.737 -16.924 1.00 71.25 73 ALA A N 1
ATOM 575 C CA . ALA A 1 73 ? 17.595 -18.267 -18.309 1.00 71.25 73 ALA A CA 1
ATOM 576 C C . ALA A 1 73 ? 17.927 -16.765 -18.392 1.00 71.25 73 ALA A C 1
ATOM 578 O O . ALA A 1 73 ? 18.768 -16.359 -19.193 1.00 71.25 73 ALA A O 1
ATOM 579 N N . GLN A 1 74 ? 17.326 -15.944 -17.522 1.00 72.88 74 GLN A N 1
ATOM 580 C CA . GLN A 1 74 ? 17.600 -14.505 -17.459 1.00 72.88 74 GLN A CA 1
ATOM 581 C C . GLN A 1 74 ? 19.059 -14.195 -17.111 1.00 72.88 74 GLN A C 1
ATOM 583 O O . GLN A 1 74 ? 19.645 -13.307 -17.726 1.00 72.88 74 GLN A O 1
ATOM 588 N N . SER A 1 75 ? 19.672 -14.935 -16.181 1.00 76.19 75 SER A N 1
ATOM 589 C CA . SER A 1 75 ? 21.079 -14.714 -15.824 1.00 76.19 75 SER A CA 1
ATOM 590 C C . SER A 1 75 ? 22.035 -15.022 -16.980 1.00 76.19 75 SER A C 1
ATOM 592 O O . SER A 1 75 ? 23.007 -14.295 -17.173 1.00 76.19 75 SER A O 1
ATOM 594 N N . VAL A 1 76 ? 21.733 -16.036 -17.800 1.00 80.31 76 VAL A N 1
ATOM 595 C CA . VAL A 1 76 ? 22.511 -16.344 -19.011 1.00 80.31 76 VAL A CA 1
ATOM 596 C C . VAL A 1 76 ? 22.443 -15.191 -20.013 1.00 80.31 76 VAL A C 1
ATOM 598 O O . VAL A 1 76 ? 23.487 -14.760 -20.500 1.00 80.31 76 VAL A O 1
ATOM 601 N N . PHE A 1 77 ? 21.251 -14.661 -20.301 1.00 79.62 77 PHE A N 1
ATOM 602 C CA . PHE A 1 77 ? 21.113 -13.519 -21.214 1.00 79.62 77 PHE A CA 1
ATOM 603 C C . PHE A 1 77 ? 21.785 -12.259 -20.672 1.00 79.62 77 PHE A C 1
ATOM 605 O O . PHE A 1 77 ? 22.506 -11.592 -21.406 1.00 79.62 77 PHE A O 1
ATOM 612 N N . TYR A 1 78 ? 21.642 -11.987 -19.376 1.00 73.88 78 TYR A N 1
ATOM 613 C CA . TYR A 1 78 ? 22.287 -10.846 -18.737 1.00 73.88 78 TYR A CA 1
ATOM 614 C C . TYR A 1 78 ? 23.818 -10.894 -18.860 1.00 73.88 78 TYR A C 1
ATOM 616 O O . TYR A 1 78 ? 24.455 -9.894 -19.190 1.00 73.88 78 TYR A O 1
ATOM 624 N N . GLU A 1 79 ? 24.432 -12.059 -18.650 1.00 78.12 79 GLU A N 1
ATOM 625 C CA . GLU A 1 79 ? 25.880 -12.206 -18.819 1.00 78.12 79 GLU A CA 1
ATOM 626 C C . GLU A 1 79 ? 26.312 -12.096 -20.293 1.00 78.12 79 GLU A C 1
ATOM 628 O O . GLU A 1 79 ? 27.349 -11.494 -20.584 1.00 78.12 79 GLU A O 1
ATOM 633 N N . LEU A 1 80 ? 25.508 -12.590 -21.243 1.00 78.50 80 LEU A N 1
ATOM 634 C CA . LEU A 1 80 ? 25.761 -12.396 -22.678 1.00 78.50 80 LEU A CA 1
ATOM 635 C C . LEU A 1 80 ? 25.691 -10.914 -23.082 1.00 78.50 80 LEU A C 1
ATOM 637 O O . LEU A 1 80 ? 26.552 -10.441 -23.834 1.00 78.50 80 LEU A O 1
ATOM 641 N N . ASP A 1 81 ? 24.737 -10.163 -22.537 1.00 77.19 81 ASP A N 1
ATOM 642 C CA . ASP A 1 81 ? 24.611 -8.723 -22.761 1.00 77.19 81 ASP A CA 1
ATOM 643 C C . ASP A 1 81 ? 25.813 -7.971 -22.185 1.00 77.19 81 ASP A C 1
ATOM 645 O O . ASP A 1 81 ? 26.398 -7.118 -22.857 1.00 77.19 81 ASP A O 1
ATOM 649 N N . ARG A 1 82 ? 26.265 -8.333 -20.977 1.00 70.44 82 ARG A N 1
ATOM 650 C CA . ARG A 1 82 ? 27.470 -7.748 -20.366 1.00 70.44 82 ARG A CA 1
ATOM 651 C C . ARG A 1 82 ? 28.722 -7.989 -21.199 1.00 70.44 82 ARG A C 1
ATOM 653 O O . ARG A 1 82 ? 29.524 -7.068 -21.373 1.00 70.44 82 ARG A O 1
ATOM 660 N N . VAL A 1 83 ? 28.896 -9.198 -21.733 1.00 74.94 83 VAL A N 1
ATOM 661 C CA . VAL A 1 83 ? 30.021 -9.518 -22.626 1.00 74.94 83 VAL A CA 1
ATOM 662 C C . VAL A 1 83 ? 29.935 -8.712 -23.925 1.00 74.94 83 VAL A C 1
ATOM 664 O O . VAL A 1 83 ? 30.957 -8.206 -24.394 1.00 74.94 83 VAL A O 1
ATOM 667 N N . SER A 1 84 ? 28.737 -8.542 -24.484 1.00 72.19 84 SER A N 1
ATOM 668 C CA . SER A 1 84 ? 28.511 -7.752 -25.703 1.00 72.19 84 SER A CA 1
ATOM 669 C C . SER A 1 84 ? 28.826 -6.269 -25.481 1.00 72.19 84 SER A C 1
ATOM 671 O O . SER A 1 84 ? 29.592 -5.676 -26.245 1.00 72.19 84 SER A O 1
ATOM 673 N N . LEU A 1 85 ? 28.357 -5.699 -24.366 1.00 72.69 85 LEU A N 1
ATOM 674 C CA . LEU A 1 85 ? 28.661 -4.327 -23.950 1.00 72.69 85 LEU A CA 1
ATOM 675 C C . LEU A 1 85 ? 30.163 -4.109 -23.738 1.00 72.69 85 LEU A C 1
ATOM 677 O O . LEU A 1 85 ? 30.717 -3.125 -24.231 1.00 72.69 85 LEU A O 1
ATOM 681 N N . ALA A 1 86 ? 30.853 -5.048 -23.082 1.00 74.19 86 ALA A N 1
ATOM 682 C CA . ALA A 1 86 ? 32.306 -4.986 -22.904 1.00 74.19 86 ALA A CA 1
ATOM 683 C C . ALA A 1 86 ? 33.065 -4.981 -24.246 1.00 74.19 86 ALA A C 1
ATOM 685 O O . ALA A 1 86 ? 34.135 -4.380 -24.356 1.00 74.19 86 ALA A O 1
ATOM 686 N N . ARG A 1 87 ? 32.497 -5.606 -25.284 1.00 77.69 87 ARG A N 1
ATOM 687 C CA . ARG A 1 87 ? 33.033 -5.632 -26.655 1.00 77.69 87 ARG A CA 1
ATOM 688 C C . ARG A 1 87 ? 32.563 -4.465 -27.525 1.00 77.69 87 ARG A C 1
ATOM 690 O O . ARG A 1 87 ? 32.947 -4.410 -28.691 1.00 77.69 87 ARG A O 1
ATOM 697 N N . ARG A 1 88 ? 31.764 -3.534 -26.984 1.00 79.50 88 ARG A N 1
ATOM 698 C CA . ARG A 1 88 ? 31.099 -2.448 -27.733 1.00 79.50 88 ARG A CA 1
ATOM 699 C C . ARG A 1 88 ? 30.265 -2.967 -28.910 1.00 79.50 88 ARG A C 1
ATOM 701 O O . ARG A 1 88 ? 30.177 -2.320 -29.950 1.00 79.50 88 ARG A O 1
ATOM 708 N N . GLN A 1 89 ? 29.683 -4.149 -28.746 1.00 71.62 89 GLN A N 1
ATOM 709 C CA . GLN A 1 89 ? 28.775 -4.761 -29.707 1.00 71.62 89 GLN A CA 1
ATOM 710 C C . GLN A 1 89 ? 27.337 -4.627 -29.192 1.00 71.62 89 GLN A C 1
ATOM 712 O O . GLN A 1 89 ? 27.122 -4.664 -27.977 1.00 71.62 89 GLN A O 1
ATOM 717 N N . PRO A 1 90 ? 26.347 -4.451 -30.082 1.00 70.94 90 PRO A N 1
ATOM 718 C CA . PRO A 1 90 ? 24.954 -4.440 -29.668 1.00 70.94 90 PRO A CA 1
ATOM 719 C C . PRO A 1 90 ? 24.560 -5.826 -29.120 1.00 70.94 90 PRO A C 1
ATOM 721 O O . PRO A 1 90 ? 25.002 -6.834 -29.674 1.00 70.94 90 PRO A O 1
ATOM 724 N N . PRO A 1 91 ? 23.727 -5.896 -28.065 1.00 65.44 91 PRO A N 1
ATOM 725 C CA . PRO A 1 91 ? 23.283 -7.166 -27.476 1.00 65.44 91 PRO A CA 1
ATOM 726 C C . PRO A 1 91 ? 22.458 -8.019 -28.453 1.00 65.44 91 PRO A C 1
ATOM 728 O O . PRO A 1 91 ? 22.440 -9.243 -28.361 1.00 65.44 91 PRO A O 1
ATOM 731 N N . ILE A 1 92 ? 21.829 -7.383 -29.447 1.00 65.75 92 ILE A N 1
ATOM 732 C CA . ILE A 1 92 ? 21.143 -8.049 -30.554 1.00 65.75 92 ILE A CA 1
ATOM 733 C C . ILE A 1 92 ? 21.876 -7.688 -31.846 1.00 65.75 92 ILE A C 1
ATOM 735 O O . ILE A 1 92 ? 21.958 -6.517 -32.222 1.00 65.75 92 ILE A O 1
ATOM 739 N N . HIS A 1 93 ? 22.423 -8.694 -32.530 1.00 65.31 93 HIS A N 1
ATOM 740 C CA . HIS A 1 93 ? 23.101 -8.494 -33.808 1.00 65.31 93 HIS A CA 1
ATOM 741 C C . HIS A 1 93 ? 22.066 -8.160 -34.901 1.00 65.31 93 HIS A C 1
ATOM 743 O O . HIS A 1 93 ? 21.012 -8.799 -34.930 1.00 65.31 93 HIS A O 1
ATOM 749 N N . PRO A 1 94 ? 22.327 -7.221 -35.830 1.00 69.44 94 PRO A N 1
ATOM 750 C CA . PRO A 1 94 ? 21.378 -6.874 -36.898 1.00 69.44 94 PRO A CA 1
ATOM 751 C C . PRO A 1 94 ? 21.037 -8.048 -37.829 1.00 69.44 94 PRO A C 1
ATOM 753 O O . PRO A 1 94 ? 19.971 -8.066 -38.431 1.00 69.44 94 PRO A O 1
ATOM 756 N N . GLU A 1 95 ? 21.916 -9.046 -37.918 1.00 63.59 95 GLU A N 1
ATOM 757 C CA . GLU A 1 95 ? 21.683 -10.280 -38.685 1.00 63.59 95 GLU A CA 1
ATOM 758 C C . GLU A 1 95 ? 21.099 -11.424 -37.837 1.00 63.59 95 GLU A C 1
ATOM 760 O O . GLU A 1 95 ? 21.060 -12.564 -38.297 1.00 63.59 95 GLU A O 1
ATOM 765 N N . THR A 1 96 ? 20.685 -11.161 -36.589 1.00 67.38 96 THR A N 1
ATOM 766 C CA . THR A 1 96 ? 20.079 -12.200 -35.742 1.00 67.38 96 THR A CA 1
ATOM 767 C C . THR A 1 96 ? 18.856 -12.766 -36.465 1.00 67.38 96 THR A C 1
ATOM 769 O O . THR A 1 96 ? 17.969 -11.990 -36.834 1.00 67.38 96 THR A O 1
ATOM 772 N N . PRO A 1 97 ? 18.777 -14.092 -36.686 1.00 56.81 97 PRO A N 1
ATOM 773 C CA . PRO A 1 97 ? 17.643 -14.679 -37.377 1.00 56.81 97 PRO A CA 1
ATOM 774 C C . PRO A 1 97 ? 16.362 -14.371 -36.604 1.00 56.81 97 PRO A C 1
ATOM 776 O O . PRO A 1 97 ? 16.235 -14.697 -35.422 1.00 56.81 97 PRO A O 1
ATOM 779 N N . ILE A 1 98 ? 15.405 -13.739 -37.282 1.00 60.34 98 ILE A N 1
ATOM 780 C CA . ILE A 1 98 ? 14.071 -13.507 -36.736 1.00 60.34 98 ILE A CA 1
ATOM 781 C C . ILE A 1 98 ? 13.393 -14.873 -36.670 1.00 60.34 98 ILE A C 1
ATOM 783 O O . ILE A 1 98 ? 12.920 -15.398 -37.678 1.00 60.34 98 ILE A O 1
ATOM 787 N N . VAL A 1 99 ? 13.384 -15.481 -35.486 1.00 53.44 99 VAL A N 1
ATOM 788 C CA . VAL A 1 99 ? 12.623 -16.707 -35.250 1.00 53.44 99 VAL A CA 1
ATOM 789 C C . VAL A 1 99 ? 11.153 -16.311 -35.231 1.00 53.44 99 VAL A C 1
ATOM 791 O O . VAL A 1 99 ? 10.649 -15.818 -34.225 1.00 53.44 99 VAL A O 1
ATOM 794 N N . CYS A 1 100 ? 10.465 -16.474 -36.360 1.00 44.56 100 CYS A N 1
ATOM 795 C CA . CYS A 1 100 ? 9.024 -16.280 -36.413 1.00 44.56 100 CYS A CA 1
ATOM 796 C C . CYS A 1 100 ? 8.363 -17.294 -35.462 1.00 44.56 100 CYS A C 1
ATOM 798 O O . CYS A 1 100 ? 8.505 -18.501 -35.691 1.00 44.56 100 CYS A O 1
ATOM 800 N N . PRO A 1 101 ? 7.637 -16.869 -34.411 1.00 46.41 101 PRO A N 1
ATOM 801 C CA . PRO A 1 101 ? 6.776 -17.794 -33.698 1.00 46.41 101 PRO A CA 1
ATOM 802 C C . PRO A 1 101 ? 5.715 -18.289 -34.684 1.00 46.41 101 PRO A C 1
ATOM 804 O O . PRO A 1 101 ? 5.158 -17.510 -35.457 1.00 46.41 101 PRO A O 1
ATOM 807 N N . ALA A 1 102 ? 5.448 -19.596 -34.677 1.00 46.06 102 ALA A N 1
ATOM 808 C CA . ALA A 1 102 ? 4.576 -20.246 -35.656 1.00 46.06 102 ALA A CA 1
ATOM 809 C C . ALA A 1 102 ? 3.137 -19.696 -35.676 1.00 46.06 102 ALA A C 1
ATOM 811 O O . ALA A 1 102 ? 2.394 -20.013 -36.593 1.00 46.06 102 ALA A O 1
ATOM 812 N N . ASN A 1 103 ? 2.744 -18.861 -34.710 1.00 49.69 103 ASN A N 1
ATOM 813 C CA . ASN A 1 103 ? 1.462 -18.177 -34.672 1.00 49.69 103 ASN A CA 1
ATOM 814 C C . ASN A 1 103 ? 1.646 -16.780 -34.046 1.00 49.69 103 ASN A C 1
ATOM 816 O O . ASN A 1 103 ? 2.354 -16.663 -33.051 1.00 49.69 103 ASN A O 1
ATOM 820 N N . PHE A 1 104 ? 0.934 -15.786 -34.590 1.00 45.56 104 PHE A N 1
ATOM 821 C CA . PHE A 1 104 ? 0.726 -14.388 -34.149 1.00 45.56 104 PHE A CA 1
ATOM 822 C C . PHE A 1 104 ? 1.390 -13.257 -34.969 1.00 45.56 104 PHE A C 1
ATOM 824 O O . PHE A 1 104 ? 2.577 -12.975 -34.885 1.00 45.56 104 PHE A O 1
ATOM 831 N N . TYR A 1 105 ? 0.497 -12.586 -35.710 1.00 39.00 105 TYR A N 1
ATOM 832 C CA . TYR A 1 105 ? 0.421 -11.175 -36.103 1.00 39.00 105 TYR A CA 1
ATOM 833 C C . TYR A 1 105 ? 1.645 -10.486 -36.716 1.00 39.00 105 TYR A C 1
ATOM 835 O O . TYR A 1 105 ? 2.555 -10.000 -36.053 1.00 39.00 105 TYR A O 1
ATOM 843 N N . ARG A 1 106 ? 1.514 -10.292 -38.032 1.00 40.94 106 ARG A N 1
ATOM 844 C CA . ARG A 1 106 ? 2.098 -9.212 -38.823 1.00 40.94 106 ARG A CA 1
ATOM 845 C C . ARG A 1 106 ? 1.826 -7.860 -38.139 1.00 40.94 106 ARG A C 1
ATOM 847 O O . ARG A 1 106 ? 0.772 -7.266 -38.345 1.00 40.94 106 ARG A O 1
ATOM 854 N N . ILE A 1 107 ? 2.768 -7.374 -37.337 1.00 42.44 107 ILE A N 1
ATOM 855 C CA . ILE A 1 107 ? 2.927 -5.935 -37.133 1.00 42.44 107 ILE A CA 1
ATOM 856 C C . ILE A 1 107 ? 3.837 -5.480 -38.267 1.00 42.44 107 ILE A C 1
ATOM 858 O O . ILE A 1 107 ? 5.024 -5.797 -38.295 1.00 42.44 107 ILE A O 1
ATOM 862 N N . GLU A 1 108 ? 3.255 -4.805 -39.252 1.00 43.25 108 GLU A N 1
ATOM 863 C CA . GLU A 1 108 ? 4.018 -4.072 -40.256 1.00 43.25 108 GLU A CA 1
ATOM 864 C C . GLU A 1 108 ? 4.797 -2.970 -39.523 1.00 43.25 108 GLU A C 1
ATOM 866 O O . GLU A 1 108 ? 4.223 -1.977 -39.084 1.00 43.25 108 GLU A O 1
ATOM 871 N N . GLN A 1 109 ? 6.101 -3.170 -39.324 1.00 45.03 109 GLN A N 1
ATOM 872 C CA . GLN A 1 109 ? 7.008 -2.095 -38.932 1.00 45.03 109 GLN A CA 1
ATOM 873 C C . GLN A 1 109 ? 7.358 -1.283 -40.186 1.00 45.03 109 GLN A C 1
ATOM 875 O O . GLN A 1 109 ? 8.005 -1.829 -41.085 1.00 45.03 109 GLN A O 1
ATOM 880 N N . PRO A 1 110 ? 6.983 0.005 -40.286 1.00 43.94 110 PRO A N 1
ATOM 881 C CA . PRO A 1 110 ? 7.654 0.896 -41.214 1.00 43.94 110 PRO A CA 1
ATOM 882 C C . PRO A 1 110 ? 9.080 1.165 -40.714 1.00 43.94 110 PRO A C 1
ATOM 884 O O . PRO A 1 110 ? 9.360 1.154 -39.516 1.00 43.94 110 PRO A O 1
ATOM 887 N N . ALA A 1 111 ? 9.975 1.365 -41.678 1.00 45.47 111 ALA A N 1
ATOM 888 C CA . ALA A 1 111 ? 11.418 1.463 -41.519 1.00 45.47 111 ALA A CA 1
ATOM 889 C C . ALA A 1 111 ? 11.879 2.392 -40.379 1.00 45.47 111 ALA A C 1
ATOM 891 O O . ALA A 1 111 ? 11.412 3.520 -40.223 1.00 45.47 111 ALA A O 1
ATOM 892 N N . SER A 1 112 ? 12.858 1.892 -39.630 1.00 42.50 112 SER A N 1
ATOM 893 C CA . SER A 1 112 ? 13.533 2.522 -38.501 1.00 42.50 112 SER A CA 1
ATOM 894 C C . SER A 1 112 ? 14.093 3.921 -38.799 1.00 42.50 112 SER A C 1
ATOM 896 O O . SER A 1 112 ? 14.926 4.062 -39.696 1.00 42.50 112 SER A O 1
ATOM 898 N N . PRO A 1 113 ? 13.834 4.923 -37.945 1.00 39.81 113 PRO A N 1
ATOM 899 C CA . PRO A 1 113 ? 14.884 5.815 -37.493 1.00 39.81 113 PRO A CA 1
ATOM 900 C C . PRO A 1 113 ? 15.599 5.120 -36.328 1.00 39.81 113 PRO A C 1
ATOM 902 O O . PRO A 1 113 ? 14.947 4.659 -35.397 1.00 39.81 113 PRO A O 1
ATOM 905 N N . SER A 1 114 ? 16.923 4.980 -36.434 1.00 40.00 114 SER A N 1
ATOM 906 C CA . SER A 1 114 ? 17.873 4.649 -35.357 1.00 40.00 114 SER A CA 1
ATOM 907 C C . SER A 1 114 ? 17.230 4.274 -34.019 1.00 40.00 114 SER A C 1
ATOM 909 O O . SER A 1 114 ? 16.774 5.157 -33.288 1.00 40.00 114 SER A O 1
ATOM 911 N N . LEU A 1 115 ? 17.244 2.979 -33.695 1.00 41.25 115 LEU A N 1
ATOM 912 C CA . LEU A 1 115 ? 16.964 2.480 -32.356 1.00 41.25 115 LEU A CA 1
ATOM 913 C C . LEU A 1 115 ? 18.016 3.094 -31.418 1.00 41.25 115 LEU A C 1
ATOM 915 O O . LEU A 1 115 ? 19.091 2.536 -31.202 1.00 41.25 115 LEU A O 1
ATOM 919 N N . GLN A 1 116 ? 17.747 4.303 -30.929 1.00 40.12 116 GLN A N 1
ATOM 920 C CA . GLN A 1 116 ? 18.370 4.810 -29.728 1.00 40.12 116 GLN A CA 1
ATOM 921 C C . GLN A 1 116 ? 17.947 3.802 -28.675 1.00 40.12 116 GLN A C 1
ATOM 923 O O . GLN A 1 116 ? 16.770 3.701 -28.329 1.00 40.12 116 GLN A O 1
ATOM 928 N N . VAL A 1 117 ? 18.891 2.967 -28.249 1.00 43.66 117 VAL A N 1
ATOM 929 C CA . VAL A 1 117 ? 18.760 2.283 -26.974 1.00 43.66 117 VAL A CA 1
ATOM 930 C C . VAL A 1 117 ? 18.669 3.423 -25.977 1.00 43.66 117 VAL A C 1
ATOM 932 O O . VAL A 1 117 ? 19.690 3.977 -25.579 1.00 43.66 117 VAL A O 1
ATOM 935 N N . ASN A 1 118 ? 17.445 3.847 -25.669 1.00 40.25 118 ASN A N 1
ATOM 936 C CA . ASN A 1 118 ? 17.187 4.685 -24.525 1.00 40.25 118 ASN A CA 1
ATOM 937 C C . ASN A 1 118 ? 17.655 3.850 -23.345 1.00 40.25 118 ASN A C 1
ATOM 939 O O . ASN A 1 118 ? 16.935 3.009 -22.815 1.00 40.25 118 ASN A O 1
ATOM 943 N N . THR A 1 119 ? 18.893 4.094 -22.930 1.00 49.69 119 THR A N 1
ATOM 944 C CA . THR A 1 119 ? 19.390 3.815 -21.589 1.00 49.69 119 THR A CA 1
ATOM 945 C C . THR A 1 119 ? 18.682 4.733 -20.587 1.00 49.69 119 THR A C 1
ATOM 947 O O . THR A 1 119 ? 19.299 5.206 -19.638 1.00 49.69 119 THR A O 1
ATOM 950 N N . ASP A 1 120 ? 17.389 4.993 -20.795 1.00 57.31 120 ASP A N 1
ATOM 951 C CA . ASP A 1 120 ? 16.484 5.714 -19.911 1.00 57.31 120 ASP A CA 1
ATOM 952 C C . ASP A 1 120 ? 16.059 4.771 -18.786 1.00 57.31 120 ASP A C 1
ATOM 954 O O . ASP A 1 120 ? 14.890 4.704 -18.413 1.00 57.31 120 ASP A O 1
ATOM 958 N N . THR A 1 121 ? 16.997 3.994 -18.240 1.00 63.34 121 THR A N 1
ATOM 959 C CA . THR A 1 121 ? 16.797 3.510 -16.884 1.00 63.34 121 THR A CA 1
ATOM 960 C C . THR A 1 121 ? 16.832 4.777 -16.046 1.00 63.34 121 THR A C 1
ATOM 962 O O . THR A 1 121 ? 17.883 5.426 -15.995 1.00 63.34 121 THR A O 1
ATOM 965 N N . PRO A 1 122 ? 15.696 5.209 -15.480 1.00 74.50 122 PRO A N 1
ATOM 966 C CA . PRO A 1 122 ? 15.664 6.478 -14.795 1.00 74.50 122 PRO A CA 1
ATOM 967 C C . PRO A 1 122 ? 16.657 6.400 -13.637 1.00 74.50 122 PRO A C 1
ATOM 969 O O . PRO A 1 122 ? 16.734 5.397 -12.927 1.00 74.50 122 PRO A O 1
ATOM 972 N N . ASP A 1 123 ? 17.473 7.437 -13.492 1.00 85.62 123 ASP A N 1
ATOM 973 C CA . ASP A 1 123 ? 18.436 7.515 -12.404 1.00 85.62 123 ASP A CA 1
ATOM 974 C C . ASP A 1 123 ? 17.659 7.745 -11.101 1.00 85.62 123 ASP A C 1
ATOM 976 O O . ASP A 1 123 ? 17.326 8.878 -10.752 1.00 85.62 123 ASP A O 1
ATOM 980 N N . TYR A 1 124 ? 17.296 6.651 -10.423 1.00 86.50 124 TYR A N 1
ATOM 981 C CA . TYR A 1 124 ? 16.469 6.664 -9.212 1.00 86.50 124 TYR A CA 1
ATOM 982 C C . TYR A 1 124 ? 17.101 7.474 -8.071 1.00 86.50 124 TYR A C 1
ATOM 984 O O . TYR A 1 124 ? 16.377 7.968 -7.215 1.00 86.50 124 TYR A O 1
ATOM 992 N N . GLU A 1 125 ? 18.427 7.654 -8.078 1.00 87.81 125 GLU A N 1
ATOM 993 C CA . GLU A 1 125 ? 19.146 8.493 -7.108 1.00 87.81 125 GLU A CA 1
ATOM 994 C C . GLU A 1 125 ? 19.014 9.993 -7.416 1.00 87.81 125 GLU A C 1
ATOM 996 O O . GLU A 1 125 ? 19.199 10.829 -6.533 1.00 87.81 125 GLU A O 1
ATOM 1001 N N . LYS A 1 126 ? 18.679 10.350 -8.662 1.00 87.50 126 LYS A N 1
ATOM 1002 C CA . LYS A 1 126 ? 18.402 11.733 -9.085 1.00 87.50 126 LYS A CA 1
ATOM 1003 C C . LYS A 1 126 ? 16.916 12.072 -9.112 1.00 87.50 126 LYS A C 1
ATOM 1005 O O . LYS A 1 126 ? 16.571 13.208 -9.439 1.00 87.50 126 LYS A O 1
ATOM 1010 N N . MET A 1 127 ? 16.037 11.117 -8.810 1.00 87.50 127 MET A N 1
ATOM 1011 C CA . MET A 1 127 ? 14.614 11.409 -8.677 1.00 87.50 127 MET A CA 1
ATOM 1012 C C . MET A 1 127 ? 14.387 12.380 -7.522 1.00 87.50 127 MET A C 1
ATOM 1014 O O . MET A 1 127 ? 14.987 12.266 -6.454 1.00 87.50 127 MET A O 1
ATOM 1018 N N . GLU A 1 128 ? 13.497 13.341 -7.743 1.00 90.88 128 GLU A N 1
ATOM 1019 C CA . GLU A 1 128 ? 13.088 14.263 -6.697 1.00 90.88 128 GLU A CA 1
ATOM 1020 C C . GLU A 1 128 ? 12.374 13.501 -5.572 1.00 90.88 128 GLU A C 1
ATOM 1022 O O . GLU A 1 128 ? 11.574 12.590 -5.812 1.00 90.88 128 GLU A O 1
ATOM 1027 N N . ILE A 1 129 ? 12.670 13.871 -4.325 1.00 89.94 129 ILE A N 1
ATOM 1028 C CA . ILE A 1 129 ? 11.992 13.304 -3.162 1.00 89.94 129 ILE A CA 1
ATOM 1029 C C . ILE A 1 129 ? 10.523 13.725 -3.222 1.00 89.94 129 ILE A C 1
ATOM 1031 O O . ILE A 1 129 ? 10.207 14.911 -3.242 1.00 89.94 129 ILE A O 1
ATOM 1035 N N . SER A 1 130 ? 9.623 12.746 -3.227 1.00 88.25 130 SER A N 1
ATOM 1036 C CA . SER A 1 130 ? 8.190 12.998 -3.346 1.00 88.25 130 SER A CA 1
ATOM 1037 C C . SER A 1 130 ? 7.604 13.716 -2.128 1.00 88.25 130 SER A C 1
ATOM 1039 O O . SER A 1 130 ? 8.021 13.472 -0.992 1.00 88.25 130 SER A O 1
ATOM 1041 N N . ASP A 1 131 ? 6.528 14.473 -2.343 1.00 92.50 131 ASP A N 1
ATOM 1042 C CA . ASP A 1 131 ? 5.703 15.018 -1.265 1.00 92.50 131 ASP A CA 1
ATOM 1043 C C . ASP A 1 131 ? 5.180 13.938 -0.309 1.00 92.50 131 ASP A C 1
ATOM 1045 O O . ASP A 1 131 ? 4.877 12.808 -0.701 1.00 92.50 131 ASP A O 1
ATOM 1049 N N . LYS A 1 132 ? 4.946 14.324 0.951 1.00 91.50 132 LYS A N 1
ATOM 1050 C CA . LYS A 1 132 ? 4.449 13.429 2.015 1.00 91.50 132 LYS A CA 1
ATOM 1051 C C . LYS A 1 132 ? 3.146 12.691 1.659 1.00 91.50 132 LYS A C 1
ATOM 1053 O O . LYS A 1 132 ? 2.877 11.632 2.216 1.00 91.50 132 LYS A O 1
ATOM 1058 N N . LEU A 1 133 ? 2.320 13.256 0.775 1.00 96.19 133 LEU A N 1
ATOM 1059 C CA . LEU A 1 133 ? 1.035 12.676 0.367 1.00 96.19 133 LEU A CA 1
ATOM 1060 C C . LEU A 1 133 ? 1.122 11.809 -0.895 1.00 96.19 133 LEU A C 1
ATOM 1062 O O . LEU A 1 133 ? 0.172 11.088 -1.191 1.00 96.19 133 LEU A O 1
ATOM 1066 N N . ALA A 1 134 ? 2.241 11.843 -1.624 1.00 95.31 134 ALA A N 1
ATOM 1067 C CA . ALA A 1 134 ? 2.416 11.061 -2.844 1.00 95.31 134 ALA A CA 1
ATOM 1068 C C . ALA A 1 134 ? 2.152 9.551 -2.661 1.00 95.31 134 ALA A C 1
ATOM 1070 O O . ALA A 1 134 ? 1.522 8.972 -3.546 1.00 95.31 134 ALA A O 1
ATOM 1071 N N . PRO A 1 135 ? 2.509 8.908 -1.526 1.00 95.38 135 PRO A N 1
ATOM 1072 C CA . PRO A 1 135 ? 2.231 7.484 -1.333 1.00 95.38 135 PRO A CA 1
ATOM 1073 C C . PRO A 1 135 ? 0.745 7.107 -1.245 1.00 95.38 135 PRO A C 1
ATOM 1075 O O . PRO A 1 135 ? 0.420 5.927 -1.350 1.00 95.38 135 PRO A O 1
ATOM 1078 N N . LEU A 1 136 ? -0.153 8.080 -1.045 1.00 97.00 136 LEU A N 1
ATOM 1079 C CA . LEU A 1 136 ? -1.602 7.855 -0.969 1.00 97.00 136 LEU A CA 1
ATOM 1080 C C . LEU A 1 136 ? -2.294 7.910 -2.340 1.00 97.00 136 LEU A C 1
ATOM 1082 O O . LEU A 1 136 ? -3.482 7.594 -2.437 1.00 97.00 136 LEU A O 1
ATOM 1086 N N . LYS A 1 137 ? -1.582 8.332 -3.391 1.00 95.62 137 LYS A N 1
ATOM 1087 C CA . LYS A 1 137 ? -2.149 8.473 -4.733 1.00 95.62 137 LYS A CA 1
ATOM 1088 C C . LYS A 1 137 ? -2.458 7.110 -5.348 1.00 95.62 137 LYS A C 1
ATOM 1090 O O . LYS A 1 137 ? -1.617 6.215 -5.325 1.00 95.62 137 LYS A O 1
ATOM 1095 N N . ASN A 1 138 ? -3.637 6.991 -5.956 1.00 94.25 138 ASN A N 1
ATOM 1096 C CA . ASN A 1 138 ? -4.073 5.852 -6.765 1.00 94.25 138 ASN A CA 1
ATOM 1097 C C . ASN A 1 138 ? -3.956 4.487 -6.063 1.00 94.25 138 ASN A C 1
ATOM 1099 O O . ASN A 1 138 ? -3.689 3.475 -6.714 1.00 94.25 138 ASN A O 1
ATOM 1103 N N . LEU A 1 139 ? -4.137 4.433 -4.738 1.00 96.25 139 LEU A N 1
ATOM 1104 C CA . LEU A 1 139 ? -4.184 3.150 -4.037 1.00 96.25 139 LEU A CA 1
ATOM 1105 C C . LEU A 1 139 ? -5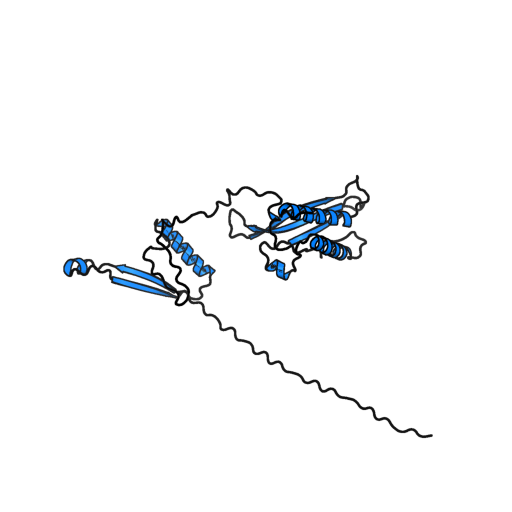.461 2.395 -4.440 1.00 96.25 139 LEU A C 1
ATOM 1107 O O . LEU A 1 139 ? -6.544 2.949 -4.246 1.00 96.25 139 LEU A O 1
ATOM 1111 N N . PRO A 1 140 ? -5.366 1.137 -4.919 1.00 94.88 140 PRO A N 1
ATOM 1112 C CA . PRO A 1 140 ? -6.539 0.333 -5.288 1.00 94.88 140 PRO A CA 1
ATOM 1113 C C . PRO A 1 140 ? -7.490 0.057 -4.116 1.00 94.88 140 PRO A C 1
ATOM 1115 O O . PRO A 1 140 ? -8.665 -0.230 -4.312 1.00 94.88 140 PRO A O 1
ATOM 1118 N N . GLY A 1 141 ? -6.964 0.133 -2.897 1.00 96.88 141 GLY A N 1
ATOM 1119 C CA . GLY A 1 141 ? -7.681 -0.002 -1.641 1.00 96.88 141 GLY A CA 1
ATOM 1120 C C . GLY A 1 141 ? -6.694 -0.064 -0.483 1.00 96.88 141 GLY A C 1
ATOM 1121 O O . GLY A 1 141 ? -5.481 0.016 -0.690 1.00 96.88 141 GLY A O 1
ATOM 1122 N N . VAL A 1 142 ? -7.199 -0.203 0.739 1.00 97.94 142 VAL A N 1
ATOM 1123 C CA . VAL A 1 142 ? -6.378 -0.312 1.950 1.00 97.94 142 VAL A CA 1
ATOM 1124 C C . VAL A 1 142 ? -6.884 -1.451 2.830 1.00 97.94 142 VAL A C 1
ATOM 1126 O O . VAL A 1 142 ? -8.075 -1.537 3.122 1.00 97.94 142 VAL A O 1
ATOM 1129 N N . TYR A 1 143 ? -5.983 -2.323 3.284 1.00 97.94 143 TYR A N 1
ATOM 1130 C CA . TYR A 1 143 ? -6.307 -3.329 4.298 1.00 97.94 143 TYR A CA 1
ATOM 1131 C C . TYR A 1 143 ? -6.124 -2.750 5.702 1.00 97.94 143 TYR A C 1
ATOM 1133 O O . TYR A 1 143 ? -5.057 -2.231 6.028 1.00 97.94 143 TYR A O 1
ATOM 1141 N N . PHE A 1 144 ? -7.131 -2.890 6.561 1.00 95.56 144 PHE A N 1
ATOM 1142 C CA . PHE A 1 144 ? -7.103 -2.375 7.929 1.00 95.56 144 PHE A CA 1
ATOM 1143 C C . PHE A 1 144 ? -6.822 -3.482 8.942 1.00 95.56 144 PHE A C 1
ATOM 1145 O O . PHE A 1 144 ? -7.682 -4.303 9.253 1.00 95.56 144 PHE A O 1
ATOM 1152 N N . LYS A 1 145 ? -5.618 -3.468 9.519 1.00 93.31 145 LYS A N 1
ATOM 1153 C CA . LYS A 1 145 ? -5.215 -4.397 10.577 1.00 93.31 145 LYS A CA 1
ATOM 1154 C C . LYS A 1 145 ? -5.470 -3.781 11.953 1.00 93.31 145 LYS A C 1
ATOM 1156 O O . LYS A 1 145 ? -4.570 -3.182 12.544 1.00 93.31 145 LYS A O 1
ATOM 1161 N N . LEU A 1 146 ? -6.695 -3.937 12.457 1.00 88.94 146 LEU A N 1
ATOM 1162 C CA . LEU A 1 146 ? -7.147 -3.351 13.733 1.00 88.94 146 LEU A CA 1
ATOM 1163 C C . LEU A 1 146 ? -7.347 -4.378 14.858 1.00 88.94 146 LEU A C 1
ATOM 1165 O O . LEU A 1 146 ? -7.519 -3.998 16.013 1.00 88.94 146 LEU A O 1
ATOM 1169 N N . ASP A 1 147 ? -7.236 -5.671 14.554 1.00 74.62 147 ASP A N 1
ATOM 1170 C CA . ASP A 1 147 ? -7.522 -6.778 15.484 1.00 74.62 147 ASP A CA 1
ATOM 1171 C C . ASP A 1 147 ? -6.631 -6.794 16.743 1.00 74.62 147 ASP A C 1
ATOM 1173 O O . ASP A 1 147 ? -6.927 -7.481 17.717 1.00 74.62 147 ASP A O 1
ATOM 1177 N N . GLY A 1 148 ? -5.522 -6.048 16.725 1.00 74.81 148 GLY A N 1
ATOM 1178 C CA . GLY A 1 148 ? -4.571 -5.934 17.832 1.00 74.81 148 GLY A CA 1
ATOM 1179 C C . GLY A 1 148 ? -4.636 -4.617 18.605 1.00 74.81 148 GLY A C 1
ATOM 1180 O O . GLY A 1 148 ? -3.809 -4.413 19.496 1.00 74.81 148 GLY A O 1
ATOM 1181 N N . VAL A 1 149 ? -5.561 -3.710 18.269 1.00 83.75 149 VAL A N 1
ATOM 1182 C CA . VAL A 1 149 ? -5.683 -2.428 18.971 1.00 83.75 149 VAL A CA 1
ATOM 1183 C C . VAL A 1 149 ? -6.264 -2.688 20.357 1.00 83.75 149 VAL A C 1
ATOM 1185 O O . VAL A 1 149 ? -7.446 -2.997 20.513 1.00 83.75 149 VAL A O 1
ATOM 1188 N N . ARG A 1 150 ? -5.409 -2.584 21.377 1.00 81.62 150 ARG A N 1
ATOM 1189 C CA . ARG A 1 150 ? -5.837 -2.637 22.775 1.00 81.62 150 ARG A CA 1
ATOM 1190 C C . ARG A 1 150 ? -6.553 -1.336 23.107 1.00 81.62 150 ARG A C 1
ATOM 1192 O O . ARG A 1 150 ? -5.962 -0.271 22.961 1.00 81.62 150 ARG A O 1
ATOM 1199 N N . GLY A 1 151 ? -7.804 -1.447 23.534 1.00 75.88 151 GLY A N 1
ATOM 1200 C CA . GLY A 1 151 ? -8.518 -0.330 24.136 1.00 75.88 151 GLY A CA 1
ATOM 1201 C C . GLY A 1 151 ? -8.014 -0.014 25.544 1.00 75.88 151 GLY A C 1
ATOM 1202 O O . GLY A 1 151 ? -7.129 -0.714 26.057 1.00 75.88 151 GLY A O 1
ATOM 1203 N N . PRO A 1 152 ? -8.594 1.011 26.184 1.00 72.00 152 PRO A N 1
ATOM 1204 C CA . PRO A 1 152 ? -8.420 1.243 27.611 1.00 72.00 152 PRO A CA 1
ATOM 1205 C C . PRO A 1 152 ? -8.812 -0.003 28.423 1.00 72.00 152 PRO A C 1
ATOM 1207 O O . PRO A 1 152 ? -9.581 -0.857 27.971 1.00 72.00 152 PRO A O 1
ATOM 1210 N N . THR A 1 153 ? -8.239 -0.122 29.623 1.00 68.56 153 THR A N 1
ATOM 1211 C CA . THR A 1 153 ? -8.221 -1.342 30.455 1.00 68.56 153 THR A CA 1
ATOM 1212 C C . THR A 1 153 ? -9.605 -1.947 30.729 1.00 68.56 153 THR A C 1
ATOM 1214 O O . THR A 1 153 ? -9.707 -3.152 30.956 1.00 68.56 153 THR A O 1
ATOM 1217 N N . ASP A 1 154 ? -10.663 -1.139 30.644 1.00 67.12 154 ASP A N 1
ATOM 1218 C CA . ASP A 1 154 ? -12.015 -1.486 31.088 1.00 67.12 154 ASP A CA 1
ATOM 1219 C C . ASP A 1 154 ? -12.968 -1.925 29.959 1.00 67.12 154 ASP A C 1
ATOM 1221 O O . ASP A 1 154 ? -14.098 -2.328 30.228 1.00 67.12 154 ASP A O 1
ATOM 1225 N N . ASP A 1 155 ? -12.542 -1.914 28.691 1.00 70.25 155 ASP A N 1
ATOM 1226 C CA . ASP A 1 155 ? -13.471 -2.116 27.564 1.00 70.25 155 ASP A CA 1
ATOM 1227 C C . ASP A 1 155 ? -13.717 -3.597 27.177 1.00 70.25 155 ASP A C 1
ATOM 1229 O O . ASP A 1 155 ? -14.392 -3.933 26.199 1.00 70.25 155 ASP A O 1
ATOM 1233 N N . GLY A 1 156 ? -13.158 -4.545 27.938 1.00 68.69 156 GLY A N 1
ATOM 1234 C CA . GLY A 1 156 ? -13.454 -5.977 27.777 1.00 68.69 156 GLY A CA 1
ATOM 1235 C C . GLY A 1 156 ? -13.172 -6.543 26.374 1.00 68.69 156 GLY A C 1
ATOM 1236 O O . GLY A 1 156 ? -13.791 -7.527 25.968 1.00 68.69 156 GLY A O 1
ATOM 1237 N N . GLY A 1 157 ? -12.275 -5.907 25.610 1.00 75.06 157 GLY A N 1
ATOM 1238 C CA . GLY A 1 157 ? -11.901 -6.313 24.251 1.00 75.06 157 GLY A CA 1
ATOM 1239 C C . GLY A 1 157 ? -12.887 -5.915 23.144 1.00 75.06 157 GLY A C 1
ATOM 1240 O O . GLY A 1 157 ? -12.762 -6.415 22.024 1.00 75.06 157 GLY A O 1
ATOM 1241 N N . LYS A 1 158 ? -13.864 -5.038 23.413 1.00 82.81 158 LYS A N 1
ATOM 1242 C CA . LYS A 1 158 ? -14.815 -4.550 22.394 1.00 82.81 158 LYS A CA 1
ATOM 1243 C C . LYS A 1 158 ? -14.234 -3.442 21.510 1.00 82.81 158 LYS A C 1
ATOM 1245 O O . LYS A 1 158 ? -14.691 -3.282 20.379 1.00 82.81 158 LYS A O 1
ATOM 1250 N N . PHE A 1 159 ? -13.182 -2.780 21.973 1.00 85.94 159 PHE A N 1
ATOM 1251 C CA . PHE A 1 159 ? -12.612 -1.570 21.391 1.00 85.94 159 PHE A CA 1
ATOM 1252 C C . PHE A 1 159 ? -12.228 -1.747 19.931 1.00 85.94 159 PHE A C 1
ATOM 1254 O O . PHE A 1 159 ? -12.670 -1.001 19.063 1.00 85.94 159 PHE A O 1
ATOM 1261 N N . GLY A 1 160 ? -11.463 -2.803 19.636 1.00 84.94 160 GLY A N 1
ATOM 1262 C CA . GLY A 1 160 ? -11.050 -3.113 18.271 1.00 84.94 160 GLY A CA 1
ATOM 1263 C C . GLY A 1 160 ? -12.241 -3.349 17.339 1.00 84.94 160 GLY A C 1
ATOM 1264 O O . GLY A 1 160 ? -12.205 -2.913 16.194 1.00 84.94 160 GLY A O 1
ATOM 1265 N N . LYS A 1 161 ? -13.328 -3.968 17.828 1.00 87.44 161 LYS A N 1
ATOM 1266 C CA . LYS A 1 161 ? -14.546 -4.194 17.030 1.00 87.44 161 LYS A CA 1
ATOM 1267 C C . LYS A 1 161 ? -15.311 -2.899 16.771 1.00 87.44 161 LYS A C 1
ATOM 1269 O O . LYS A 1 161 ? -15.757 -2.689 15.649 1.00 87.44 161 LYS A O 1
ATOM 1274 N N . GLN A 1 162 ? -15.454 -2.044 17.784 1.00 90.56 162 GLN A N 1
ATOM 1275 C CA . GLN A 1 162 ? -16.093 -0.733 17.632 1.00 90.56 162 GLN A CA 1
ATOM 1276 C C . GLN A 1 162 ? -15.308 0.147 16.658 1.00 90.56 162 GLN A C 1
ATOM 1278 O O . GLN A 1 162 ? -15.888 0.710 15.733 1.00 90.56 162 GLN A O 1
ATOM 1283 N N . LEU A 1 163 ? -13.981 0.190 16.812 1.00 91.75 163 LEU A N 1
ATOM 1284 C CA . LEU A 1 163 ? -13.098 0.934 15.923 1.00 91.75 163 LEU A CA 1
ATOM 1285 C C . LEU A 1 163 ? -13.156 0.384 14.496 1.00 91.75 163 LEU A C 1
ATOM 1287 O O . LEU A 1 163 ? -13.230 1.158 13.551 1.00 91.75 163 LEU A O 1
ATOM 1291 N N . HIS A 1 164 ? -13.169 -0.940 14.321 1.00 92.31 164 HIS A N 1
ATOM 1292 C CA . HIS A 1 164 ? -13.305 -1.554 13.001 1.00 92.31 164 HIS A CA 1
ATOM 1293 C C . HIS A 1 164 ? -14.640 -1.206 12.329 1.00 92.31 164 HIS A C 1
ATOM 1295 O O . HIS A 1 164 ? -14.649 -0.902 11.137 1.00 92.31 164 HIS A O 1
ATOM 1301 N N . GLY A 1 165 ? -15.747 -1.204 13.083 1.00 93.75 165 GLY A N 1
ATOM 1302 C CA . GLY A 1 165 ? -17.055 -0.767 12.587 1.00 93.75 165 GLY A CA 1
ATOM 1303 C C . GLY A 1 165 ? -17.028 0.687 12.119 1.00 93.75 165 GLY A C 1
ATOM 1304 O O . GLY A 1 165 ? -17.341 0.962 10.965 1.00 93.75 165 GLY A O 1
ATOM 1305 N N . TYR A 1 166 ? -16.537 1.594 12.970 1.00 95.12 166 TYR A N 1
ATOM 1306 C CA . TYR A 1 166 ? -16.381 3.006 12.618 1.00 95.12 166 TYR A CA 1
ATOM 1307 C C . TYR A 1 166 ? -15.510 3.204 11.371 1.00 95.12 166 TYR A C 1
ATOM 1309 O O . TYR A 1 166 ? -15.902 3.916 10.452 1.00 95.12 166 TYR A O 1
ATOM 1317 N N . VAL A 1 167 ? -14.340 2.557 11.315 1.00 95.69 167 VAL A N 1
ATOM 1318 C CA . VAL A 1 167 ? -13.417 2.664 10.176 1.00 95.69 167 VAL A CA 1
ATOM 1319 C C . VAL A 1 167 ? -14.084 2.173 8.898 1.00 95.69 167 VAL A C 1
ATOM 1321 O O . VAL A 1 167 ? -13.970 2.824 7.865 1.00 95.69 167 VAL A O 1
ATOM 1324 N N . THR A 1 168 ? -14.809 1.058 8.964 1.00 96.06 168 THR A N 1
ATOM 1325 C CA . THR A 1 168 ? -15.517 0.510 7.805 1.00 96.06 168 THR A CA 1
ATOM 1326 C C . THR A 1 168 ? -16.546 1.501 7.274 1.00 96.06 168 THR A C 1
ATOM 1328 O O . THR A 1 168 ? -16.544 1.814 6.083 1.00 96.06 168 THR A O 1
ATOM 1331 N N . ASP A 1 169 ? -17.373 2.058 8.158 1.00 97.25 169 ASP A N 1
ATOM 1332 C CA . ASP A 1 169 ? -18.398 3.033 7.788 1.00 97.25 169 ASP A CA 1
ATOM 1333 C C . ASP A 1 169 ? -17.786 4.329 7.236 1.00 97.25 169 ASP A C 1
ATOM 1335 O O . ASP A 1 169 ? -18.220 4.827 6.195 1.00 97.25 169 ASP A O 1
ATOM 1339 N N . ALA A 1 170 ? -16.745 4.855 7.889 1.00 96.94 170 ALA A N 1
ATOM 1340 C CA . ALA A 1 170 ? -16.070 6.088 7.490 1.00 96.94 170 ALA A CA 1
ATOM 1341 C C . ALA A 1 170 ? -15.384 5.956 6.120 1.00 96.94 170 ALA A C 1
ATOM 1343 O O . ALA A 1 170 ? -15.546 6.824 5.261 1.00 96.94 170 ALA A O 1
ATOM 1344 N N . MET A 1 171 ? -14.671 4.851 5.880 1.00 95.94 171 MET A N 1
ATOM 1345 C CA . MET A 1 171 ? -13.993 4.588 4.606 1.00 95.94 171 MET A CA 1
ATOM 1346 C C . MET A 1 171 ? -14.995 4.360 3.469 1.00 95.94 171 MET A C 1
ATOM 1348 O O . MET A 1 171 ? -14.838 4.943 2.396 1.00 95.94 171 MET A O 1
ATOM 1352 N N . ASN A 1 172 ? -16.066 3.594 3.717 1.00 96.31 172 ASN A N 1
ATOM 1353 C CA . ASN A 1 172 ? -17.141 3.391 2.742 1.00 96.31 172 ASN A CA 1
ATOM 1354 C C . ASN A 1 172 ? -17.823 4.713 2.375 1.00 96.31 172 ASN A C 1
ATOM 1356 O O . ASN A 1 172 ? -18.035 4.996 1.197 1.00 96.31 172 ASN A O 1
ATOM 1360 N N . LYS A 1 173 ? -18.119 5.558 3.371 1.00 96.56 173 LYS A N 1
ATOM 1361 C CA . LYS A 1 173 ? -18.687 6.895 3.151 1.00 96.56 173 LYS A CA 1
ATOM 1362 C C . LYS A 1 173 ? -17.745 7.797 2.350 1.00 96.56 173 LYS A C 1
ATOM 1364 O O . LYS A 1 173 ? -18.213 8.605 1.555 1.00 96.56 173 LYS A O 1
ATOM 1369 N N . ALA A 1 174 ? -16.436 7.657 2.545 1.00 95.56 174 ALA A N 1
ATOM 1370 C CA . ALA A 1 174 ? -15.417 8.382 1.792 1.00 95.56 174 ALA A CA 1
ATOM 1371 C C . ALA A 1 174 ? -15.136 7.794 0.396 1.00 95.56 174 ALA A C 1
ATOM 1373 O O . ALA A 1 174 ? -14.341 8.369 -0.345 1.00 95.56 174 ALA A O 1
ATOM 1374 N N . GLY A 1 175 ? -15.755 6.663 0.034 1.00 95.56 175 GLY A N 1
ATOM 1375 C CA . GLY A 1 175 ? -15.526 5.983 -1.241 1.00 95.56 175 GLY A CA 1
ATOM 1376 C C . GLY A 1 175 ? -14.150 5.322 -1.358 1.00 95.56 175 GLY A C 1
ATOM 1377 O O . GLY A 1 175 ? -13.690 5.087 -2.472 1.00 95.56 175 GLY A O 1
ATOM 1378 N N . ILE A 1 176 ? -13.478 5.037 -0.237 1.00 95.69 176 ILE A N 1
ATOM 1379 C CA . ILE A 1 176 ? -12.149 4.420 -0.241 1.00 95.69 176 ILE A CA 1
ATOM 1380 C C . ILE A 1 176 ? -12.297 2.897 -0.098 1.00 95.69 176 ILE A C 1
ATOM 1382 O O . ILE A 1 176 ? -12.808 2.442 0.929 1.00 95.69 176 ILE A O 1
ATOM 1386 N N . PRO A 1 177 ? -11.833 2.090 -1.073 1.00 96.69 177 PRO A N 1
ATOM 1387 C CA . PRO A 1 177 ? -12.000 0.641 -1.020 1.00 96.69 177 PRO A CA 1
ATOM 1388 C C . PRO A 1 177 ? -11.249 0.006 0.155 1.00 96.69 177 PRO A C 1
ATOM 1390 O O . PRO A 1 177 ? -10.054 0.243 0.361 1.00 96.69 177 PRO A O 1
ATOM 1393 N N . ILE A 1 178 ? -11.947 -0.844 0.906 1.00 97.62 178 ILE A N 1
ATOM 1394 C CA . ILE A 1 178 ? -11.360 -1.659 1.970 1.00 97.62 178 ILE A CA 1
ATOM 1395 C C . ILE A 1 178 ? -11.015 -3.019 1.383 1.00 97.62 178 ILE A C 1
ATOM 1397 O O . ILE A 1 178 ? -11.886 -3.711 0.864 1.00 97.62 178 ILE A O 1
ATOM 1401 N N . LEU A 1 179 ? -9.748 -3.405 1.489 1.00 98.19 179 LEU A N 1
ATOM 1402 C CA . LEU A 1 179 ? -9.287 -4.701 1.006 1.00 98.19 179 LEU A CA 1
ATOM 1403 C C . LEU A 1 179 ? -9.552 -5.782 2.051 1.00 98.19 179 LEU A C 1
ATOM 1405 O O . LEU A 1 179 ? -9.389 -5.566 3.253 1.00 98.19 179 LEU A O 1
ATOM 1409 N N . THR A 1 180 ? -9.862 -6.982 1.585 1.00 97.12 180 THR A N 1
ATOM 1410 C CA . THR A 1 180 ? -9.701 -8.219 2.347 1.00 97.12 180 THR A CA 1
ATOM 1411 C C . THR A 1 180 ? -8.221 -8.593 2.452 1.00 97.12 180 THR A C 1
ATOM 1413 O O . THR A 1 180 ? -7.353 -8.067 1.751 1.00 97.12 180 THR A O 1
ATOM 1416 N N . LYS A 1 181 ? -7.902 -9.549 3.331 1.00 96.69 181 LYS A N 1
ATOM 1417 C CA . LYS A 1 181 ? -6.530 -10.061 3.451 1.00 96.69 181 LYS A CA 1
ATOM 1418 C C . LYS A 1 181 ? -6.044 -10.724 2.154 1.00 96.69 181 LYS A C 1
ATOM 1420 O O . LYS A 1 181 ? -4.870 -10.611 1.829 1.00 96.69 181 LYS A O 1
ATOM 1425 N N . GLU A 1 182 ? -6.920 -11.413 1.428 1.00 97.69 182 GLU A N 1
ATOM 1426 C CA . GLU A 1 182 ? -6.573 -12.053 0.154 1.00 97.69 182 GLU A CA 1
ATOM 1427 C C . GLU A 1 182 ? -6.315 -11.016 -0.945 1.00 97.69 182 GLU A C 1
ATOM 1429 O O . GLU A 1 182 ? -5.313 -11.099 -1.656 1.00 97.69 182 GLU A O 1
ATOM 1434 N N . GLU A 1 183 ? -7.160 -9.987 -1.040 1.00 98.25 183 GLU A N 1
ATOM 1435 C CA . GLU A 1 183 ? -6.948 -8.884 -1.981 1.00 98.25 183 GLU A CA 1
ATOM 1436 C C . GLU A 1 183 ? -5.657 -8.122 -1.672 1.00 98.25 183 GLU A C 1
ATOM 1438 O O . GLU A 1 183 ? -4.916 -7.791 -2.596 1.00 98.25 183 GLU A O 1
ATOM 1443 N N . LEU A 1 184 ? -5.329 -7.903 -0.391 1.00 98.06 184 LEU A N 1
ATOM 1444 C CA . LEU A 1 184 ? -4.069 -7.275 0.016 1.00 98.06 184 LEU A CA 1
ATOM 1445 C C . LEU A 1 184 ? -2.850 -7.997 -0.564 1.00 98.06 184 LEU A C 1
ATOM 1447 O O . LEU A 1 184 ? -1.941 -7.342 -1.072 1.00 98.06 184 LEU A O 1
ATOM 1451 N N . GLU A 1 185 ? -2.814 -9.329 -0.475 1.00 97.50 185 GLU A N 1
ATOM 1452 C CA . GLU A 1 185 ? -1.666 -10.117 -0.938 1.00 97.50 185 GLU A CA 1
ATOM 1453 C C . GLU A 1 185 ? -1.438 -9.988 -2.449 1.00 97.50 185 GLU A C 1
ATOM 1455 O O . GLU A 1 185 ? -0.290 -10.045 -2.898 1.00 97.50 185 GLU A O 1
ATOM 1460 N N . ASN A 1 186 ? -2.513 -9.744 -3.203 1.00 96.94 186 ASN A N 1
ATOM 1461 C CA . ASN A 1 186 ? -2.500 -9.548 -4.651 1.00 96.94 186 ASN A CA 1
ATOM 1462 C C . ASN A 1 186 ? -2.418 -8.066 -5.070 1.00 96.94 186 ASN A C 1
ATOM 1464 O O . ASN A 1 186 ? -2.231 -7.768 -6.249 1.00 96.94 186 ASN A O 1
ATOM 1468 N N . THR A 1 187 ? -2.534 -7.125 -4.128 1.00 97.31 187 THR A N 1
ATOM 1469 C CA . THR A 1 187 ? -2.524 -5.685 -4.416 1.00 97.31 187 THR A CA 1
ATOM 1470 C C . THR A 1 187 ? -1.089 -5.147 -4.485 1.00 97.31 187 THR A C 1
ATOM 1472 O O . THR A 1 187 ? -0.311 -5.329 -3.538 1.00 97.31 187 THR A O 1
ATOM 1475 N N . PRO A 1 188 ? -0.710 -4.419 -5.557 1.00 95.25 188 PRO A N 1
ATOM 1476 C CA . PRO A 1 188 ? 0.589 -3.760 -5.648 1.00 95.25 188 PRO A CA 1
ATOM 1477 C C . PRO A 1 188 ? 0.884 -2.876 -4.435 1.00 95.25 188 PRO A C 1
ATOM 1479 O O . PRO A 1 188 ? 0.041 -2.114 -3.968 1.00 95.25 188 PRO A O 1
ATOM 1482 N N . GLY A 1 189 ? 2.098 -2.985 -3.899 1.00 95.81 189 GLY A N 1
ATOM 1483 C CA . GLY A 1 189 ? 2.504 -2.203 -2.733 1.00 95.81 189 GLY A CA 1
ATOM 1484 C C . GLY A 1 189 ? 1.914 -2.680 -1.402 1.00 95.81 189 GLY A C 1
ATOM 1485 O O . GLY A 1 189 ? 2.359 -2.181 -0.377 1.00 95.81 189 GLY A O 1
ATOM 1486 N N . LYS A 1 190 ? 0.983 -3.644 -1.371 1.00 97.94 190 LYS A N 1
ATOM 1487 C CA . LYS A 1 190 ? 0.375 -4.200 -0.145 1.00 97.94 190 LYS A CA 1
ATOM 1488 C C . LYS A 1 190 ? 0.004 -3.127 0.905 1.00 97.94 190 LYS A C 1
ATOM 1490 O O . LYS A 1 190 ? 0.536 -3.162 2.018 1.00 97.94 190 LYS A O 1
ATOM 1495 N N . PRO A 1 191 ? -0.857 -2.149 0.562 1.00 98.12 191 PRO A N 1
ATOM 1496 C CA . PRO A 1 191 ? -1.213 -1.045 1.451 1.00 98.12 191 PRO A CA 1
ATOM 1497 C C . PRO A 1 191 ? -1.956 -1.550 2.691 1.00 98.12 191 PRO A C 1
ATOM 1499 O O . PRO A 1 191 ? -3.127 -1.926 2.641 1.00 98.12 191 PRO A O 1
ATOM 1502 N N . GLN A 1 192 ? -1.259 -1.538 3.824 1.00 97.94 192 GLN A N 1
ATOM 1503 C CA . GLN A 1 192 ? -1.773 -1.993 5.106 1.00 97.94 192 GLN A CA 1
ATOM 1504 C C . GLN A 1 192 ? -1.781 -0.844 6.107 1.00 97.94 192 GLN A C 1
ATOM 1506 O O . GLN A 1 192 ? -0.732 -0.346 6.518 1.00 97.94 192 GLN A O 1
ATOM 1511 N N . PHE A 1 193 ? -2.969 -0.479 6.565 1.00 97.62 193 PHE A N 1
ATOM 1512 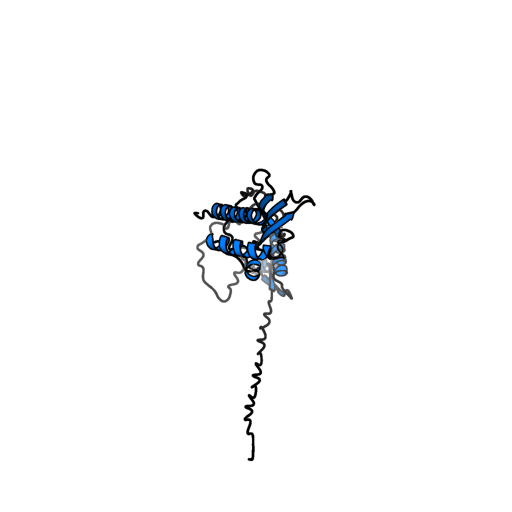C CA . PHE A 1 193 ? -3.162 0.469 7.643 1.00 97.62 193 PHE A CA 1
ATOM 1513 C C . PHE A 1 193 ? -3.169 -0.243 8.996 1.00 97.62 193 PHE A C 1
ATOM 1515 O O . PHE A 1 193 ? -3.772 -1.304 9.171 1.00 97.62 193 PHE A O 1
ATOM 1522 N N . SER A 1 194 ? -2.514 0.361 9.978 1.00 95.50 194 SER A N 1
ATOM 1523 C CA . SER A 1 194 ? -2.557 -0.070 11.370 1.00 95.50 194 SER A CA 1
ATOM 1524 C C . SER A 1 194 ? -2.687 1.133 12.284 1.00 95.50 194 SER A C 1
ATOM 1526 O O . SER A 1 194 ? -2.006 2.139 12.086 1.00 95.50 194 SER A O 1
ATOM 1528 N N . ALA A 1 195 ? -3.505 0.985 13.316 1.00 93.12 195 ALA A N 1
ATOM 1529 C CA . ALA A 1 195 ? -3.571 1.916 14.424 1.00 93.12 195 ALA A CA 1
ATOM 1530 C C . ALA A 1 195 ? -2.982 1.272 15.680 1.00 93.12 195 ALA A C 1
ATOM 1532 O O . ALA A 1 195 ? -2.935 0.047 15.807 1.00 93.12 195 ALA A O 1
ATOM 1533 N N . SER A 1 196 ? -2.529 2.091 16.617 1.00 90.31 196 SER A N 1
ATOM 1534 C CA . SER A 1 196 ? -2.096 1.627 17.926 1.00 90.31 196 SER A CA 1
ATOM 1535 C C . SER A 1 196 ? -2.441 2.642 18.995 1.00 90.31 196 SER A C 1
ATOM 1537 O O . SER A 1 196 ? -2.315 3.849 18.791 1.00 90.31 196 SER A O 1
ATOM 1539 N N . PHE A 1 197 ? -2.748 2.124 20.171 1.00 87.31 197 PHE A N 1
ATOM 1540 C CA . PHE A 1 197 ? -2.881 2.891 21.391 1.00 87.31 197 PHE A CA 1
ATOM 1541 C C . PHE A 1 197 ? -1.787 2.466 22.374 1.00 87.31 197 PHE A C 1
ATOM 1543 O O . PHE A 1 197 ? -1.515 1.274 22.536 1.00 87.31 197 PHE A O 1
ATOM 1550 N N . SER A 1 198 ? -1.154 3.438 23.023 1.00 82.62 198 SER A N 1
ATOM 1551 C CA . SER A 1 198 ? -0.235 3.215 24.135 1.00 82.62 198 SER A CA 1
ATOM 1552 C C . SER A 1 198 ? -0.590 4.156 25.285 1.00 82.62 198 SER A C 1
ATOM 1554 O O . SER A 1 198 ? -0.376 5.367 25.188 1.00 82.62 198 SER A O 1
ATOM 1556 N N . GLY A 1 199 ? -1.112 3.602 26.378 1.00 73.44 199 GLY A N 1
ATOM 1557 C CA . GLY A 1 199 ? -1.245 4.316 27.647 1.00 73.44 199 GLY A CA 1
ATOM 1558 C C . GLY A 1 199 ? 0.095 4.360 28.383 1.00 73.44 199 GLY A C 1
ATOM 1559 O O . GLY A 1 199 ? 0.826 3.368 28.393 1.00 73.44 199 GLY A O 1
ATOM 1560 N N . THR A 1 200 ? 0.429 5.493 29.00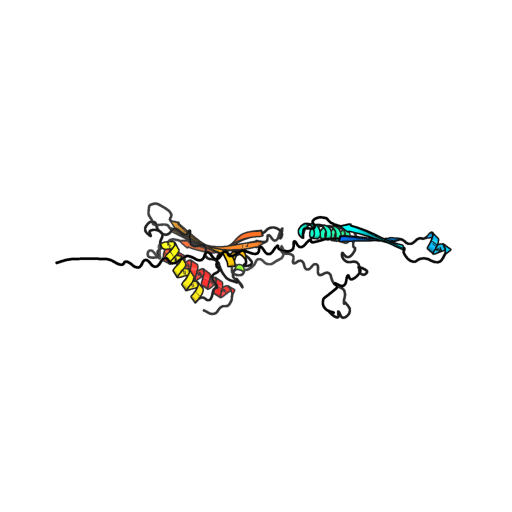3 1.00 58.47 200 THR A N 1
ATOM 1561 C CA . THR A 1 200 ? 1.633 5.634 29.832 1.00 58.47 200 THR A CA 1
ATOM 1562 C C . THR A 1 200 ? 1.264 6.096 31.244 1.00 58.47 200 THR A C 1
ATOM 1564 O O . THR A 1 200 ? 0.693 7.164 31.436 1.00 58.47 200 THR A O 1
ATOM 1567 N N . GLN A 1 201 ? 1.711 5.291 32.212 1.00 52.78 201 GLN A N 1
ATOM 1568 C CA . GLN A 1 201 ? 1.762 5.498 33.667 1.00 52.78 201 GLN A CA 1
ATOM 1569 C C . GLN A 1 201 ? 0.471 5.347 34.491 1.00 52.78 201 GLN A C 1
ATOM 1571 O O . GLN A 1 201 ? -0.648 5.624 34.073 1.00 52.78 201 GLN A O 1
ATOM 1576 N N . SER A 1 202 ? 0.699 4.884 35.725 1.00 52.00 202 SER A N 1
ATOM 1577 C CA . SER A 1 202 ? -0.249 4.509 36.785 1.00 52.00 202 SER A CA 1
ATOM 1578 C C . SER A 1 202 ? -1.173 5.630 37.273 1.00 52.00 202 SER A C 1
ATOM 1580 O O . SER A 1 202 ? -2.016 5.388 38.128 1.00 52.00 202 SER A O 1
ATOM 1582 N N . ASN A 1 203 ? -1.002 6.849 36.765 1.00 57.31 203 ASN A N 1
ATOM 1583 C CA . ASN A 1 203 ? -1.827 8.017 37.061 1.00 57.31 203 ASN A CA 1
ATOM 1584 C C . ASN A 1 203 ? -2.890 8.303 35.984 1.00 57.31 203 ASN A C 1
ATOM 1586 O O . ASN A 1 203 ? -3.691 9.205 36.185 1.00 57.31 203 ASN A O 1
ATOM 1590 N N . GLY A 1 204 ? -2.907 7.572 34.860 1.00 56.44 204 GLY A N 1
ATOM 1591 C CA . GLY A 1 204 ? -3.964 7.673 33.842 1.00 56.44 204 GLY A CA 1
ATOM 1592 C C . GLY A 1 204 ? -3.956 8.955 32.996 1.00 56.44 204 GLY A C 1
ATOM 1593 O O . GLY A 1 204 ? -4.819 9.115 32.143 1.00 56.44 204 GLY A O 1
ATOM 1594 N N . CYS A 1 205 ? -2.984 9.855 33.185 1.00 62.66 205 CYS A N 1
ATOM 1595 C CA . CYS A 1 205 ? -3.000 11.196 32.581 1.00 62.66 205 CYS A CA 1
ATOM 1596 C C . CYS A 1 205 ? -2.191 11.341 31.280 1.00 62.66 205 CYS A C 1
ATOM 1598 O O . CYS A 1 205 ? -2.124 12.443 30.745 1.00 62.66 205 CYS A O 1
ATOM 1600 N N . THR A 1 206 ? -1.540 10.286 30.771 1.00 74.94 206 THR A N 1
ATOM 1601 C CA . THR A 1 206 ? -0.727 10.401 29.546 1.00 74.94 206 THR A CA 1
ATOM 1602 C C . THR A 1 206 ? -0.974 9.234 28.602 1.00 74.94 206 THR A C 1
ATOM 1604 O O . THR A 1 206 ? -0.465 8.132 28.802 1.00 74.94 206 THR A O 1
ATOM 1607 N N . TRP A 1 207 ? -1.711 9.473 27.523 1.00 82.44 207 TRP A N 1
ATOM 1608 C CA . TRP A 1 207 ? -1.889 8.497 26.454 1.00 82.44 207 TRP A CA 1
ATOM 1609 C C . TRP A 1 207 ? -1.334 8.991 25.120 1.00 82.44 207 TRP A C 1
ATOM 1611 O O . TRP A 1 207 ? -1.167 10.192 24.893 1.00 82.44 207 TRP A O 1
ATOM 1621 N N . ARG A 1 208 ? -1.022 8.041 24.234 1.00 87.75 208 ARG A N 1
ATOM 1622 C CA . ARG A 1 208 ? -0.566 8.302 22.869 1.00 87.75 208 ARG A CA 1
ATOM 1623 C C . ARG A 1 208 ? -1.234 7.345 21.894 1.00 87.75 208 ARG A C 1
ATOM 1625 O O . ARG A 1 208 ? -1.339 6.148 22.159 1.00 87.75 208 ARG A O 1
ATOM 1632 N N . VAL A 1 209 ? -1.640 7.876 20.751 1.00 91.12 209 VAL A N 1
ATOM 1633 C CA . VAL A 1 209 ? -2.201 7.114 19.635 1.00 91.12 209 VAL A CA 1
ATOM 1634 C C . VAL A 1 209 ? -1.340 7.298 18.397 1.00 91.12 209 VAL A C 1
ATOM 1636 O O . VAL A 1 209 ? -0.716 8.344 18.194 1.00 91.12 209 VAL A O 1
ATOM 1639 N N . SER A 1 210 ? -1.290 6.274 17.555 1.00 93.62 210 SER A N 1
ATOM 1640 C CA . SER A 1 210 ? -0.651 6.372 16.249 1.00 93.62 210 SER A CA 1
ATOM 1641 C C . SER A 1 210 ? -1.450 5.642 15.185 1.00 93.62 210 SER A C 1
ATOM 1643 O O . SER A 1 210 ? -2.108 4.641 15.465 1.00 93.62 210 SER A O 1
ATOM 1645 N N . ALA A 1 211 ? -1.370 6.157 13.968 1.00 95.94 211 ALA A N 1
ATOM 1646 C CA . ALA A 1 211 ? -1.946 5.594 12.763 1.00 95.94 211 ALA A CA 1
ATOM 1647 C C . ALA A 1 211 ? -0.861 5.573 11.690 1.00 95.94 211 ALA A C 1
ATOM 1649 O O . ALA A 1 211 ? -0.167 6.570 11.485 1.00 95.94 211 ALA A O 1
ATOM 1650 N N . MET A 1 212 ? -0.686 4.438 11.025 1.00 97.50 212 MET A N 1
ATOM 1651 C CA . MET A 1 212 ? 0.377 4.240 10.044 1.00 97.50 212 MET A CA 1
ATOM 1652 C C . MET A 1 212 ? -0.141 3.452 8.851 1.00 97.50 212 MET A C 1
ATOM 1654 O O . MET A 1 212 ? -0.790 2.422 9.029 1.00 97.50 212 MET A O 1
ATOM 1658 N N . LEU A 1 213 ? 0.226 3.894 7.651 1.00 98.12 213 LEU A N 1
ATOM 1659 C CA . LEU A 1 213 ? 0.113 3.120 6.424 1.00 98.12 213 LEU A CA 1
ATOM 1660 C C . LEU A 1 213 ? 1.484 2.529 6.098 1.00 98.12 213 LEU A C 1
ATOM 1662 O O . LEU A 1 213 ? 2.469 3.258 5.958 1.00 98.12 213 LEU A O 1
ATOM 1666 N N . LYS A 1 214 ? 1.539 1.206 5.983 1.00 98.06 214 LYS A N 1
ATOM 1667 C CA . LYS A 1 214 ? 2.702 0.469 5.498 1.00 98.06 214 LYS A CA 1
ATOM 1668 C C . LYS A 1 214 ? 2.475 0.034 4.064 1.00 98.06 214 LYS A C 1
ATOM 1670 O O . LYS A 1 214 ? 1.393 -0.440 3.726 1.00 98.06 214 LYS A O 1
ATOM 1675 N N . GLN A 1 215 ? 3.514 0.158 3.254 1.00 98.25 215 GLN A N 1
ATOM 1676 C CA . GLN A 1 215 ? 3.539 -0.301 1.873 1.00 98.25 215 GLN A CA 1
ATOM 1677 C C . GLN A 1 215 ? 4.880 -0.974 1.566 1.00 98.25 215 GLN A C 1
ATOM 1679 O O . GLN A 1 215 ? 5.871 -0.810 2.281 1.00 98.25 215 GLN A O 1
ATOM 1684 N N . THR A 1 216 ? 4.905 -1.744 0.484 1.00 97.94 216 THR A N 1
ATOM 1685 C CA . THR A 1 216 ? 6.129 -2.277 -0.107 1.00 97.94 216 THR A CA 1
ATOM 1686 C C . THR A 1 216 ? 6.819 -1.169 -0.892 1.00 97.94 216 THR A C 1
ATOM 1688 O O . THR A 1 216 ? 6.210 -0.568 -1.774 1.00 97.94 216 THR A O 1
ATOM 1691 N N . VAL A 1 217 ? 8.089 -0.927 -0.587 1.00 95.88 217 VAL A N 1
ATOM 1692 C CA . VAL A 1 217 ? 8.950 0.063 -1.241 1.00 95.88 217 VAL A CA 1
ATOM 1693 C C . VAL A 1 217 ? 10.210 -0.612 -1.786 1.00 95.88 217 VAL A C 1
ATOM 1695 O O . VAL A 1 217 ? 10.603 -1.683 -1.311 1.00 95.88 217 VAL A O 1
ATOM 1698 N N . LEU A 1 218 ? 10.834 0.013 -2.784 1.00 94.25 218 LEU A N 1
ATOM 1699 C CA . LEU A 1 218 ? 12.115 -0.409 -3.358 1.00 94.25 218 LEU A CA 1
ATOM 1700 C C . LEU A 1 218 ? 13.237 0.496 -2.852 1.00 94.25 218 LEU A C 1
ATOM 1702 O O . LEU A 1 218 ? 13.023 1.690 -2.647 1.00 94.25 218 LEU A O 1
ATOM 1706 N N . LEU A 1 219 ? 14.433 -0.063 -2.668 1.00 92.25 219 LEU A N 1
ATOM 1707 C CA . LEU A 1 219 ? 15.628 0.738 -2.410 1.00 92.25 219 LEU A CA 1
ATOM 1708 C C . LEU A 1 219 ? 16.181 1.267 -3.735 1.00 92.25 219 LEU A C 1
ATOM 1710 O O . LEU A 1 219 ? 16.519 0.478 -4.608 1.00 92.25 219 LEU A O 1
ATOM 1714 N N . SER A 1 220 ? 16.333 2.584 -3.871 1.00 91.38 220 SER A N 1
ATOM 1715 C CA . SER A 1 220 ? 16.882 3.216 -5.085 1.00 91.38 220 SER A CA 1
ATOM 1716 C C . SER A 1 220 ? 18.276 2.683 -5.451 1.00 91.38 220 SER A C 1
ATOM 1718 O O . SER A 1 220 ? 18.533 2.361 -6.607 1.00 91.38 220 SER A O 1
ATOM 1720 N N . ARG A 1 221 ? 19.123 2.465 -4.436 1.00 89.44 221 ARG A N 1
ATOM 1721 C CA . ARG A 1 221 ? 20.457 1.849 -4.533 1.00 89.44 221 ARG A CA 1
ATOM 1722 C C . ARG A 1 221 ? 20.446 0.437 -5.129 1.00 89.44 221 ARG A C 1
ATOM 1724 O O . ARG A 1 221 ? 21.441 0.020 -5.716 1.00 89.44 221 ARG A O 1
ATOM 1731 N N . ASP A 1 222 ? 19.388 -0.329 -4.875 1.00 88.50 222 ASP A N 1
ATOM 1732 C CA . ASP A 1 222 ? 19.272 -1.737 -5.255 1.00 88.50 222 ASP A CA 1
ATOM 1733 C C . ASP A 1 222 ? 17.792 -2.138 -5.361 1.00 88.50 222 ASP A C 1
ATOM 1735 O O . ASP A 1 222 ? 17.151 -2.531 -4.380 1.00 88.50 222 ASP A O 1
ATOM 1739 N N . LEU A 1 223 ? 17.249 -2.051 -6.578 1.00 88.25 223 LEU A N 1
ATOM 1740 C CA . LEU A 1 223 ? 15.838 -2.327 -6.870 1.00 88.25 223 LEU A CA 1
ATOM 1741 C C . LEU A 1 223 ? 15.460 -3.808 -6.727 1.00 88.25 223 LEU A C 1
ATOM 1743 O O . LEU A 1 223 ? 14.274 -4.141 -6.782 1.00 88.25 223 LEU A O 1
ATOM 1747 N N . SER A 1 224 ? 16.438 -4.703 -6.542 1.00 89.56 224 SER A N 1
ATOM 1748 C CA . SER A 1 224 ? 16.161 -6.104 -6.213 1.00 89.56 224 SER A CA 1
ATOM 1749 C C . SER A 1 224 ? 15.676 -6.268 -4.765 1.00 89.56 224 SER A C 1
ATOM 1751 O O . SER A 1 224 ? 15.036 -7.268 -4.431 1.00 89.56 224 SER A O 1
ATOM 1753 N N . VAL A 1 225 ? 15.905 -5.261 -3.912 1.00 90.69 225 VAL A N 1
ATOM 1754 C CA . VAL A 1 225 ? 15.513 -5.269 -2.502 1.00 90.69 225 VAL A CA 1
ATOM 1755 C C . VAL A 1 225 ? 14.141 -4.623 -2.314 1.00 90.69 225 VAL A C 1
ATOM 1757 O O . VAL A 1 225 ? 13.942 -3.430 -2.550 1.00 90.69 225 VAL A O 1
ATOM 1760 N N . LYS A 1 226 ? 13.197 -5.422 -1.803 1.00 94.69 226 LYS A N 1
ATOM 1761 C CA . LYS A 1 226 ? 11.847 -4.995 -1.405 1.00 94.69 226 LYS A CA 1
ATOM 1762 C C . LYS A 1 226 ? 11.748 -4.910 0.112 1.00 94.69 226 LYS A C 1
ATOM 1764 O O . LYS A 1 226 ? 12.102 -5.860 0.808 1.00 94.69 226 LYS A O 1
ATOM 1769 N N . LEU A 1 227 ? 11.216 -3.805 0.623 1.00 96.62 227 LEU A N 1
ATOM 1770 C CA . LEU A 1 227 ? 11.012 -3.588 2.056 1.00 96.62 227 LEU A CA 1
ATOM 1771 C C . LEU A 1 227 ? 9.558 -3.228 2.340 1.00 96.62 227 LEU A C 1
ATOM 1773 O O . LEU A 1 227 ? 8.936 -2.516 1.562 1.00 96.62 227 LEU A O 1
ATOM 1777 N N . ALA A 1 228 ? 9.030 -3.657 3.485 1.00 96.94 228 ALA A N 1
ATOM 1778 C CA . ALA A 1 228 ? 7.789 -3.109 4.023 1.00 96.94 228 ALA A CA 1
ATOM 1779 C C . ALA A 1 228 ? 8.129 -1.901 4.907 1.00 96.94 228 ALA A C 1
ATOM 1781 O O . ALA A 1 228 ? 8.740 -2.066 5.964 1.00 96.94 228 ALA A O 1
ATOM 1782 N N . SER A 1 229 ? 7.742 -0.698 4.485 1.00 97.31 229 SER A N 1
ATOM 1783 C CA . SER A 1 229 ? 8.044 0.552 5.189 1.00 97.31 229 SER A CA 1
ATOM 1784 C C . SER A 1 229 ? 6.788 1.384 5.422 1.00 97.31 229 SER A C 1
ATOM 1786 O O . SER A 1 229 ? 5.798 1.251 4.703 1.00 97.31 229 SER A O 1
ATOM 1788 N N . THR A 1 230 ? 6.825 2.239 6.441 1.00 97.56 230 THR A N 1
ATOM 1789 C CA . THR A 1 230 ? 5.762 3.211 6.703 1.00 97.56 230 THR A CA 1
ATOM 1790 C C . THR A 1 230 ? 5.893 4.366 5.719 1.00 97.56 230 THR A C 1
ATOM 1792 O O . THR A 1 230 ? 6.902 5.066 5.710 1.00 97.56 230 THR A O 1
ATOM 1795 N N . THR A 1 231 ? 4.863 4.572 4.909 1.00 97.00 231 THR A N 1
ATOM 1796 C CA . THR A 1 231 ? 4.813 5.605 3.865 1.00 97.00 231 THR A CA 1
ATOM 1797 C C . THR A 1 231 ? 3.925 6.786 4.248 1.00 97.00 231 THR A C 1
ATOM 1799 O O . THR A 1 231 ? 4.119 7.892 3.754 1.00 97.00 231 THR A O 1
ATOM 1802 N N . TRP A 1 232 ? 2.995 6.586 5.182 1.00 97.94 232 TRP A N 1
ATOM 1803 C CA . TRP A 1 232 ? 2.225 7.653 5.815 1.00 97.94 232 TRP A CA 1
ATOM 1804 C C . TRP A 1 232 ? 2.060 7.354 7.304 1.00 97.94 232 TRP A C 1
ATOM 1806 O O . TRP A 1 232 ? 1.891 6.201 7.703 1.00 97.94 232 TRP A O 1
ATOM 1816 N N . ALA A 1 233 ? 2.110 8.392 8.136 1.00 97.31 233 ALA A N 1
ATOM 1817 C CA . ALA A 1 233 ? 1.855 8.268 9.562 1.00 97.31 233 ALA A CA 1
ATOM 1818 C C . ALA A 1 233 ? 1.265 9.549 10.149 1.00 97.31 233 ALA A C 1
ATOM 1820 O O . ALA A 1 233 ? 1.606 10.670 9.744 1.00 97.31 233 ALA A O 1
ATOM 1821 N N . SER A 1 234 ? 0.440 9.358 11.170 1.00 96.81 234 SER A N 1
ATOM 1822 C CA . SER A 1 234 ? -0.062 10.409 12.036 1.00 96.81 234 SER A CA 1
ATOM 1823 C C . SER A 1 234 ? -0.063 9.949 13.491 1.00 96.81 234 SER A C 1
ATOM 1825 O O . SER A 1 234 ? -0.147 8.758 13.793 1.00 96.81 234 SER A O 1
ATOM 1827 N N . PHE A 1 235 ? 0.085 10.908 14.396 1.00 93.50 235 PHE A N 1
ATOM 1828 C CA . PHE A 1 235 ? 0.242 10.671 15.822 1.00 93.50 235 PHE A CA 1
ATOM 1829 C C . PHE A 1 235 ? -0.631 11.657 16.581 1.00 93.50 235 PHE A C 1
ATOM 1831 O O . PHE A 1 235 ? -0.724 12.822 16.201 1.00 93.50 235 PHE A O 1
ATOM 1838 N N . GLY A 1 236 ? -1.213 11.185 17.672 1.00 88.62 236 GLY A N 1
ATOM 1839 C CA . GLY A 1 236 ? -1.955 11.993 18.626 1.00 88.62 236 GLY A CA 1
ATOM 1840 C C . GLY A 1 236 ? -1.553 11.616 20.044 1.00 88.62 236 GLY A C 1
ATOM 1841 O O . GLY A 1 236 ? -0.877 10.609 20.277 1.00 88.62 236 GLY A O 1
ATOM 1842 N N . GLY A 1 237 ? -1.953 12.427 21.004 1.00 85.00 237 GLY A N 1
ATOM 1843 C CA . GLY A 1 237 ? -1.721 12.160 22.411 1.00 85.00 237 GLY A CA 1
ATOM 1844 C C . GLY A 1 237 ? -2.586 13.057 23.268 1.00 85.00 237 GLY A C 1
ATOM 1845 O O . GLY A 1 237 ? -3.258 13.943 22.744 1.00 85.00 237 GLY A O 1
ATOM 1846 N N . PHE A 1 2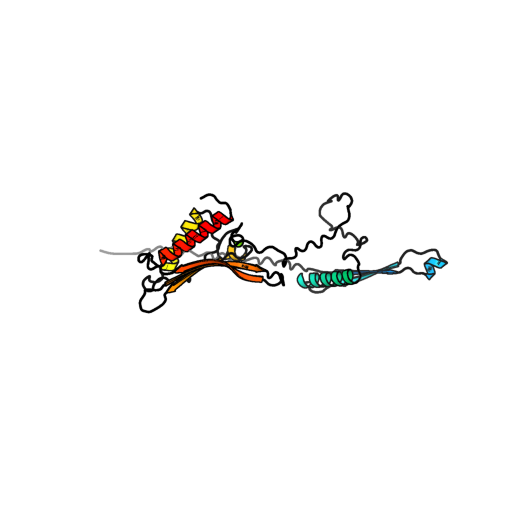38 ? -2.537 12.810 24.571 1.00 82.44 238 PHE A N 1
ATOM 1847 C CA . PHE A 1 238 ? -3.254 13.612 25.548 1.00 82.44 238 PHE A CA 1
ATOM 1848 C C . PHE A 1 238 ? -2.948 15.106 25.375 1.00 82.44 238 PHE A C 1
ATOM 1850 O O . PHE A 1 238 ? -1.784 15.518 25.372 1.00 82.44 238 PHE A O 1
ATOM 1857 N N . ASP A 1 239 ? -4.008 15.902 25.272 1.00 79.31 239 ASP A N 1
ATOM 1858 C CA . ASP A 1 239 ? -3.965 17.357 25.239 1.00 79.31 239 ASP A CA 1
ATOM 1859 C C . ASP A 1 239 ? -4.676 17.899 26.484 1.00 79.31 239 ASP A C 1
ATOM 1861 O O . ASP A 1 239 ? -5.882 17.724 26.663 1.00 79.31 239 ASP A O 1
ATOM 1865 N N . ALA A 1 240 ? -3.930 18.589 27.350 1.00 77.88 240 ALA A N 1
ATOM 1866 C CA . ALA A 1 240 ? -4.479 19.189 28.564 1.00 77.88 240 ALA A CA 1
ATOM 1867 C C . ALA A 1 240 ? -5.543 20.264 28.268 1.00 77.88 240 ALA A C 1
ATOM 1869 O O . ALA A 1 240 ? -6.375 20.549 29.129 1.00 77.88 240 ALA A O 1
ATOM 1870 N N . ALA A 1 241 ? -5.536 20.847 27.063 1.00 79.06 241 ALA A N 1
ATOM 1871 C CA . ALA A 1 241 ? -6.566 21.778 26.616 1.00 79.06 241 ALA A CA 1
ATOM 1872 C C . ALA A 1 241 ? -7.877 21.072 26.218 1.00 79.06 241 ALA A C 1
ATOM 1874 O O . ALA A 1 241 ? -8.927 21.715 26.177 1.00 79.06 241 ALA A O 1
ATOM 1875 N N . GLN A 1 242 ? -7.843 19.758 25.970 1.00 75.75 242 GLN A N 1
ATOM 1876 C CA . GLN A 1 242 ? -8.988 18.939 25.563 1.00 75.75 242 GLN A CA 1
ATOM 1877 C C . GLN A 1 242 ? -9.165 17.730 26.499 1.00 75.75 242 GLN A C 1
ATOM 1879 O O . GLN A 1 242 ? -9.127 16.579 26.067 1.00 75.75 242 GLN A O 1
ATOM 1884 N N . PRO A 1 243 ? -9.423 17.957 27.800 1.00 68.75 243 PRO A N 1
ATOM 1885 C CA . PRO A 1 243 ? -9.404 16.902 28.816 1.00 68.75 243 PRO A CA 1
ATOM 1886 C C . PRO A 1 243 ? -10.528 15.861 28.679 1.00 68.75 243 PRO A C 1
ATOM 1888 O O . PRO A 1 243 ? -10.533 14.879 29.414 1.00 68.75 243 PRO A O 1
ATOM 1891 N N . LYS A 1 244 ? -11.506 16.090 27.793 1.00 72.81 244 LYS A N 1
ATOM 1892 C CA . LYS A 1 244 ? -12.623 15.170 27.530 1.00 72.81 244 LYS A CA 1
ATOM 1893 C C . LYS A 1 244 ? -12.383 14.238 26.343 1.00 72.81 244 LYS A C 1
ATOM 1895 O O . LYS A 1 244 ? -13.240 13.404 26.093 1.00 72.81 244 LYS A O 1
ATOM 1900 N N . GLN A 1 245 ? -11.284 14.411 25.611 1.00 78.38 245 GLN A N 1
ATOM 1901 C CA . GLN A 1 245 ? -10.967 13.550 24.484 1.00 78.38 245 GLN A CA 1
ATOM 1902 C C . GLN A 1 245 ? -10.548 12.177 25.005 1.00 78.38 245 GLN A C 1
ATOM 1904 O O . GLN A 1 245 ? -9.514 12.051 25.671 1.00 78.38 245 GLN A O 1
ATOM 1909 N N . ASP A 1 246 ? -11.361 11.169 24.711 1.00 81.31 246 ASP A N 1
ATOM 1910 C CA . ASP A 1 246 ? -11.036 9.789 25.038 1.00 81.31 246 ASP A CA 1
ATOM 1911 C C . ASP A 1 246 ? -10.149 9.144 23.955 1.00 81.31 246 ASP A C 1
ATOM 1913 O O . ASP A 1 246 ? -9.818 9.724 22.913 1.00 81.31 246 ASP A O 1
ATOM 1917 N N . GLU A 1 247 ? -9.694 7.926 24.227 1.00 83.19 247 GLU A N 1
ATOM 1918 C CA . GLU A 1 247 ? -8.826 7.168 23.333 1.00 83.19 247 GLU A CA 1
ATOM 1919 C C . GLU A 1 247 ? -9.484 6.832 21.991 1.00 83.19 247 GLU A C 1
ATOM 1921 O O . GLU A 1 247 ? -8.797 6.701 20.970 1.00 83.19 247 GLU A O 1
ATOM 1926 N N . PHE A 1 248 ? -10.805 6.652 21.996 1.00 87.94 248 PHE A N 1
ATOM 1927 C CA . PHE A 1 248 ? -11.576 6.333 20.807 1.00 87.94 248 PHE A CA 1
ATOM 1928 C C . PHE A 1 248 ? -11.672 7.564 19.902 1.00 87.94 248 PHE A C 1
ATOM 1930 O O . PHE A 1 248 ? -11.329 7.480 18.721 1.00 87.94 248 PHE A O 1
ATOM 1937 N N . ASP A 1 249 ? -12.020 8.720 20.462 1.00 89.06 249 ASP A N 1
ATOM 1938 C CA . ASP A 1 249 ? -12.033 10.020 19.792 1.00 89.06 249 ASP A CA 1
ATOM 1939 C C . ASP A 1 249 ? -10.666 10.336 19.177 1.00 89.06 249 ASP A C 1
ATOM 1941 O O . ASP A 1 249 ? -10.546 10.758 18.028 1.00 89.06 249 ASP A O 1
ATOM 1945 N N . ALA A 1 250 ? -9.588 10.066 19.911 1.00 89.75 250 ALA A N 1
ATOM 1946 C CA . ALA A 1 250 ? -8.239 10.278 19.409 1.00 89.75 250 ALA A CA 1
ATOM 1947 C C . ALA A 1 250 ? -7.899 9.409 18.193 1.00 89.75 250 ALA A C 1
ATOM 1949 O O . ALA A 1 250 ? -7.278 9.889 17.242 1.00 89.75 250 ALA A O 1
ATOM 1950 N N . LEU A 1 251 ? -8.293 8.134 18.202 1.00 91.75 251 LEU A N 1
ATOM 1951 C CA . LEU A 1 251 ? -8.070 7.248 17.062 1.00 91.75 251 LEU A CA 1
ATOM 1952 C C . LEU A 1 251 ? -8.958 7.603 15.874 1.00 91.75 251 LEU A C 1
ATOM 1954 O O . LEU A 1 251 ? -8.455 7.626 14.752 1.00 91.75 251 LEU A O 1
ATOM 1958 N N . THR A 1 252 ? -10.233 7.910 16.102 1.00 93.75 252 THR A N 1
ATOM 1959 C CA . THR A 1 252 ? -11.155 8.320 15.034 1.00 93.75 252 THR A CA 1
ATOM 1960 C C . THR A 1 252 ? -10.688 9.607 14.356 1.00 93.75 252 THR A C 1
ATOM 1962 O O . THR A 1 252 ? -10.627 9.643 13.132 1.00 93.75 252 THR A O 1
ATOM 1965 N N . MET A 1 253 ? -10.159 10.583 15.103 1.00 94.00 253 MET A N 1
ATOM 1966 C CA . MET A 1 253 ? -9.512 11.768 14.520 1.00 94.00 253 MET A CA 1
ATOM 1967 C C . MET A 1 253 ? -8.323 11.431 13.606 1.00 94.00 253 MET A C 1
ATOM 1969 O O . MET A 1 253 ? -8.118 12.088 12.583 1.00 94.00 253 MET A O 1
ATOM 1973 N N . LEU A 1 254 ? -7.516 10.415 13.941 1.00 95.56 254 LEU A N 1
ATOM 1974 C CA . LEU A 1 254 ? -6.424 9.976 13.063 1.00 95.56 254 LEU A CA 1
ATOM 1975 C C . LEU A 1 254 ? -6.938 9.274 11.798 1.00 95.56 254 LEU A C 1
ATOM 1977 O O . LEU A 1 254 ? -6.307 9.395 10.746 1.00 95.56 254 LEU A O 1
ATOM 1981 N N . ILE A 1 255 ? -8.063 8.560 11.888 1.00 96.44 255 ILE A N 1
ATOM 1982 C CA . ILE A 1 255 ? -8.747 7.954 10.736 1.00 96.44 255 ILE A CA 1
ATOM 1983 C C . ILE A 1 255 ? -9.329 9.042 9.830 1.00 96.44 255 ILE A C 1
ATOM 1985 O O . ILE A 1 255 ? -9.062 9.034 8.631 1.00 96.44 255 ILE A O 1
ATOM 1989 N N . ASP A 1 256 ? -10.028 10.026 10.390 1.00 96.69 256 ASP A N 1
ATOM 1990 C CA . ASP A 1 256 ? -10.561 11.169 9.642 1.00 96.69 256 ASP A CA 1
ATOM 1991 C C . ASP A 1 256 ? -9.444 11.958 8.960 1.00 96.69 256 ASP A C 1
ATOM 1993 O O . ASP A 1 256 ? -9.552 12.366 7.798 1.00 96.69 256 ASP A O 1
ATOM 1997 N N . LYS A 1 257 ? -8.309 12.115 9.650 1.00 97.19 257 LYS A N 1
ATOM 1998 C CA . LYS A 1 257 ? -7.117 12.706 9.052 1.00 97.19 257 LYS A CA 1
ATOM 1999 C C . LYS A 1 257 ? -6.574 11.867 7.894 1.00 97.19 257 LYS A C 1
ATOM 2001 O O . LYS A 1 257 ? -6.185 12.447 6.882 1.00 97.19 257 LYS A O 1
ATOM 2006 N N . PHE A 1 258 ? -6.528 10.541 8.022 1.00 97.75 258 PHE A N 1
ATOM 2007 C CA . PHE A 1 258 ? -6.128 9.664 6.920 1.00 97.75 258 PHE A CA 1
ATOM 2008 C C . PHE A 1 258 ? -7.051 9.838 5.708 1.00 97.75 258 PHE A C 1
ATOM 2010 O O . PHE A 1 258 ? -6.558 10.020 4.599 1.00 97.75 258 PHE A O 1
ATOM 2017 N N . ILE A 1 259 ? -8.369 9.857 5.924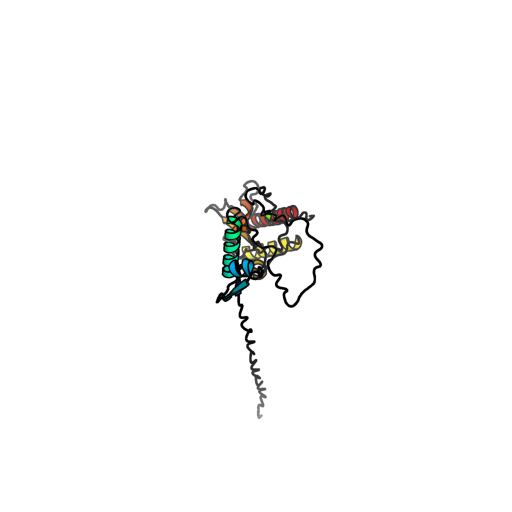 1.00 97.31 259 ILE A N 1
ATOM 2018 C CA . ILE A 1 259 ? -9.373 10.072 4.873 1.00 97.31 259 ILE A CA 1
ATOM 2019 C C . ILE A 1 259 ? -9.166 11.430 4.195 1.00 97.31 259 ILE A C 1
ATOM 2021 O O . ILE A 1 259 ? -9.128 11.509 2.970 1.00 97.31 259 ILE A O 1
ATOM 2025 N N . THR A 1 260 ? -8.969 12.489 4.980 1.00 97.44 260 THR A N 1
ATOM 2026 C CA . THR A 1 260 ? -8.728 13.846 4.469 1.00 97.44 260 THR A CA 1
ATOM 2027 C C . THR A 1 260 ? -7.449 13.908 3.631 1.00 97.44 260 THR A C 1
ATOM 2029 O O . THR A 1 260 ? -7.447 14.430 2.516 1.00 97.44 260 THR A O 1
ATOM 2032 N N . ASP A 1 261 ? -6.351 13.346 4.142 1.00 97.75 261 ASP A N 1
ATOM 2033 C CA . ASP A 1 261 ? -5.068 13.300 3.438 1.00 97.75 261 ASP A CA 1
ATOM 2034 C C . ASP A 1 261 ? -5.169 12.449 2.153 1.00 97.75 261 ASP A C 1
ATOM 2036 O O . ASP A 1 261 ? -4.587 12.816 1.131 1.00 97.75 261 ASP A O 1
ATOM 2040 N N . TYR A 1 262 ? -5.940 11.354 2.175 1.00 97.31 262 TYR A N 1
ATOM 2041 C CA . TYR A 1 262 ? -6.206 10.504 1.012 1.00 97.31 262 TYR A CA 1
ATOM 2042 C C . TYR A 1 262 ? -7.010 11.241 -0.060 1.00 97.31 262 TYR A C 1
ATOM 2044 O O . TYR A 1 262 ? -6.605 11.257 -1.224 1.00 97.31 262 TYR A O 1
ATOM 2052 N N . LYS A 1 263 ? -8.119 11.889 0.320 1.00 95.88 263 LYS A N 1
ATOM 2053 C CA . LYS A 1 263 ? -8.926 12.700 -0.600 1.00 95.88 263 LYS A CA 1
ATOM 2054 C C . LYS A 1 263 ? -8.088 13.804 -1.229 1.00 95.88 263 LYS A C 1
ATOM 2056 O O . LYS A 1 263 ? -8.092 13.954 -2.447 1.00 95.88 263 LYS A O 1
ATOM 2061 N N . LYS A 1 264 ? -7.289 14.505 -0.418 1.00 96.19 264 LYS A N 1
ATOM 2062 C CA . LYS A 1 264 ? -6.382 15.557 -0.887 1.00 96.19 264 LYS A CA 1
ATOM 2063 C C . LYS A 1 264 ? -5.336 15.032 -1.870 1.00 96.19 264 LYS A C 1
ATOM 2065 O O . LYS A 1 264 ? -5.050 15.700 -2.856 1.00 96.19 264 LYS A O 1
ATOM 2070 N N . ALA A 1 265 ? -4.759 13.857 -1.616 1.00 96.06 265 ALA A N 1
ATOM 2071 C CA . ALA A 1 265 ? -3.783 13.253 -2.520 1.00 96.06 265 ALA A CA 1
ATOM 2072 C C . ALA A 1 265 ? -4.393 12.886 -3.884 1.00 96.06 265 ALA A C 1
ATOM 2074 O O . ALA A 1 265 ? -3.693 12.955 -4.892 1.00 96.06 265 ALA A O 1
ATOM 2075 N N . ASN A 1 266 ? -5.675 12.515 -3.906 1.00 94.50 266 ASN A N 1
ATOM 2076 C CA . ASN A 1 266 ? -6.385 12.023 -5.088 1.00 94.50 266 ASN A CA 1
ATOM 2077 C C . ASN A 1 266 ? -7.354 13.053 -5.698 1.00 94.50 266 ASN A C 1
ATOM 2079 O O . ASN A 1 266 ? -8.142 12.692 -6.566 1.00 94.50 266 ASN A O 1
ATOM 2083 N N . GLU A 1 267 ? -7.309 14.310 -5.241 1.00 90.94 267 GLU A N 1
ATOM 2084 C CA . GLU A 1 267 ? -8.168 15.409 -5.716 1.00 90.94 267 GLU A CA 1
ATOM 2085 C C . GLU A 1 267 ? -9.674 15.076 -5.666 1.00 90.94 267 GLU A C 1
ATOM 2087 O O . GLU A 1 267 ? -10.474 15.550 -6.472 1.00 90.94 267 GLU A O 1
ATOM 2092 N N . ILE A 1 268 ? -10.074 14.256 -4.690 1.00 84.38 268 ILE A N 1
ATOM 2093 C CA . ILE A 1 268 ? -11.468 13.862 -4.472 1.00 84.38 268 ILE A CA 1
ATOM 2094 C C . ILE A 1 268 ? -12.162 14.996 -3.710 1.00 84.38 268 ILE A C 1
ATOM 2096 O O . ILE A 1 268 ? -11.723 15.363 -2.620 1.00 84.38 268 ILE A O 1
ATOM 2100 N N . ALA A 1 269 ? -13.233 15.549 -4.286 1.00 70.25 269 ALA A N 1
ATOM 2101 C CA . ALA A 1 269 ? -14.048 16.575 -3.637 1.00 70.25 269 ALA A CA 1
ATOM 2102 C C . ALA A 1 269 ? -14.696 16.048 -2.341 1.00 70.25 269 ALA A C 1
ATOM 2104 O O . ALA A 1 269 ? -14.982 14.853 -2.221 1.00 70.25 269 ALA A O 1
ATOM 2105 N N . ASP A 1 270 ? -14.901 16.943 -1.371 1.00 62.19 270 ASP A N 1
ATOM 2106 C CA . ASP A 1 270 ? -15.420 16.579 -0.050 1.00 62.19 270 ASP A CA 1
ATOM 2107 C C . ASP A 1 270 ? -16.883 16.134 -0.028 1.00 62.19 270 ASP A C 1
ATOM 2109 O O . ASP A 1 270 ? -17.732 16.802 -0.662 1.00 62.19 270 ASP A O 1
#

Secondary structure (DSSP, 8-state):
---------------------------------EEEEEEEEE--HHHHHHH---PPEEEEEEEEESS--HHHHHHHHHHHHHHHHHTT--SS-TT------SS------PPPS----------TTSSPPPPTTGGGTT-S-BEEE-TT----TTSTT-HHHHHHHHHHHHHHHTTPPBPPHHHHHHSTT--EEEEEEEEESTTS-EEEEEEEEEEEEEETTEEEEEEEEEEEEEEEE--TT-TT--HHHHHHHHHHHHHHHHHHHTT---

Sequence (270 aa):
MGLTLLKLIIRVVIGGIFLCTAFATQAQNETNRFWLMWEQSRIDLAACLHDGLCDPKRSFVTRLIEEPDSARAQSVFYELDRVSLARRQPPIHPETPIVCPANFYRIEQPASPSLQVNTDTPDYEKMEISDKLAPLKNLPGVYFKLDGVRGPTDDGGKFGKQLHGYVTDAMNKAGIPILTKEELENTPGKPQFSASFSGTQSNGCTWRVSAMLKQTVLLSRDLSVKLASTTWASFGGFDAAQPKQDEFDALTMLIDKFITDYKKANEIAD

pLDDT: mean 78.05, std 18.35, range [38.69, 98.25]